Protein AF-A0AAU9WH49-F1 (afdb_monomer_lite)

Sequence (219 aa):
MRVNSQKDGVEENTCSREELEPGEQEACVQEADSVSKAGSPSRVPWSSVAVDEIRRLFHEEIQGKSLSLKSVKEKIAGSEILKNEDPKRVYDRVRAEWRFPGSDDNTNPSLPTETEEMKDRVDRMFRKDAPSEDVTSNSDIVPPTSISSKAKALFTEDHVRTLHRLFNDMLGNVPISRNEILKRLSADVEGKEILAVLSLTQVINRIKYERRQKREKAN

Structure (mmCIF, N/CA/C/O backbone):
data_AF-A0AAU9WH49-F1
#
_entry.id   AF-A0AAU9WH49-F1
#
loop_
_atom_site.group_PDB
_atom_site.id
_atom_site.type_symbol
_atom_site.label_atom_id
_atom_site.label_alt_id
_atom_site.label_comp_id
_atom_site.label_asym_id
_atom_site.label_entity_id
_atom_site.label_seq_id
_atom_site.pdbx_PDB_ins_code
_atom_site.Cartn_x
_atom_site.Cartn_y
_atom_site.Cartn_z
_atom_site.occupancy
_atom_site.B_iso_or_equiv
_atom_site.auth_seq_id
_atom_site.auth_comp_id
_atom_site.auth_asym_id
_atom_site.auth_atom_id
_atom_site.pdbx_PDB_model_num
ATOM 1 N N . MET A 1 1 ? 23.410 -80.873 7.885 1.00 38.03 1 MET A N 1
ATOM 2 C CA . MET A 1 1 ? 22.898 -81.042 9.270 1.00 38.03 1 MET A CA 1
ATOM 3 C C . MET A 1 1 ? 21.572 -80.291 9.406 1.00 38.03 1 MET A C 1
ATOM 5 O O . MET A 1 1 ? 21.151 -79.704 8.419 1.00 38.03 1 MET A O 1
ATOM 9 N N . ARG A 1 2 ? 20.918 -80.378 10.578 1.00 39.19 2 ARG A N 1
ATOM 10 C CA . ARG A 1 2 ? 19.629 -79.751 10.967 1.00 39.19 2 ARG A CA 1
ATOM 11 C C . ARG A 1 2 ? 19.454 -78.335 10.385 1.00 39.19 2 ARG A C 1
ATOM 13 O O . ARG A 1 2 ? 20.423 -77.586 10.401 1.00 39.19 2 ARG A O 1
ATOM 20 N N . VAL A 1 3 ? 18.353 -77.971 9.719 1.00 41.22 3 VAL A N 1
ATOM 21 C CA . VAL A 1 3 ? 16.922 -77.869 10.122 1.00 41.22 3 VAL A CA 1
ATOM 22 C C . VAL A 1 3 ? 16.629 -76.883 11.260 1.00 41.22 3 VAL A C 1
ATOM 24 O O . VAL A 1 3 ? 17.204 -77.006 12.338 1.00 41.22 3 VAL A O 1
ATOM 27 N N . ASN A 1 4 ? 15.745 -75.918 10.959 1.00 37.56 4 ASN A N 1
ATOM 28 C CA . ASN A 1 4 ? 14.625 -75.350 11.742 1.00 37.56 4 ASN A CA 1
ATOM 29 C C . ASN A 1 4 ? 14.186 -74.048 11.024 1.00 37.56 4 ASN A C 1
ATOM 31 O O . ASN A 1 4 ? 15.012 -73.168 10.813 1.00 37.56 4 ASN A O 1
ATOM 35 N N . SER A 1 5 ? 13.014 -74.002 10.380 1.00 45.59 5 SER A N 1
ATOM 36 C CA . SER A 1 5 ? 11.669 -73.704 10.935 1.00 45.59 5 SER A CA 1
ATOM 37 C C . SER A 1 5 ? 11.435 -72.189 11.115 1.00 45.59 5 SER A C 1
ATOM 39 O O . SER A 1 5 ? 12.214 -71.561 11.819 1.00 45.59 5 SER A O 1
ATOM 41 N N . GLN A 1 6 ? 10.490 -71.493 10.457 1.00 41.62 6 GLN A N 1
ATOM 42 C CA . GLN A 1 6 ? 9.075 -71.744 10.069 1.00 41.62 6 GLN A CA 1
ATOM 43 C C . GLN A 1 6 ? 8.069 -71.151 11.077 1.00 41.62 6 GLN A C 1
ATOM 45 O O . GLN A 1 6 ? 8.025 -71.603 12.220 1.00 41.62 6 GLN A O 1
ATOM 50 N N . LYS A 1 7 ? 7.240 -70.206 10.596 1.00 45.53 7 LYS A N 1
ATOM 51 C CA . LYS A 1 7 ? 5.753 -70.138 10.664 1.00 45.53 7 LYS A CA 1
ATOM 52 C C . LYS A 1 7 ? 5.286 -68.927 9.820 1.00 45.53 7 LYS A C 1
ATOM 54 O O . LYS A 1 7 ? 5.981 -67.916 9.845 1.00 45.53 7 LYS A O 1
ATOM 59 N N . ASP A 1 8 ? 4.334 -69.006 8.879 1.00 37.97 8 ASP A N 1
ATOM 60 C CA . ASP A 1 8 ? 2.906 -69.439 8.893 1.00 37.97 8 ASP A CA 1
ATOM 61 C C . ASP A 1 8 ? 2.011 -68.431 9.655 1.00 37.97 8 ASP A C 1
ATOM 63 O O . ASP A 1 8 ? 2.376 -68.063 10.770 1.00 37.97 8 ASP A O 1
ATOM 67 N N . GLY A 1 9 ? 0.846 -67.944 9.187 1.00 34.44 9 GLY A N 1
ATOM 68 C CA . GLY A 1 9 ? 0.114 -67.992 7.890 1.00 34.44 9 GLY A CA 1
ATOM 69 C C . GLY A 1 9 ? -0.544 -66.605 7.633 1.00 34.44 9 GLY A C 1
ATOM 70 O O . GLY A 1 9 ? -0.275 -65.682 8.397 1.00 34.44 9 GLY A O 1
ATOM 71 N N . VAL A 1 10 ? -1.334 -66.273 6.600 1.00 41.16 10 VAL A N 1
ATOM 72 C CA . VAL A 1 10 ? -2.278 -67.004 5.720 1.00 41.16 10 VAL A CA 1
ATOM 73 C C . VAL A 1 10 ? -3.462 -67.642 6.452 1.00 41.16 10 VAL A C 1
ATOM 75 O O . VAL A 1 10 ? -3.336 -68.785 6.865 1.00 41.16 10 VAL A O 1
ATOM 78 N N . GLU A 1 11 ? -4.572 -66.894 6.544 1.00 44.53 11 GLU A N 1
ATOM 79 C CA . GLU A 1 11 ? -5.965 -67.202 6.109 1.00 44.53 11 GLU A CA 1
ATOM 80 C C . GLU A 1 11 ? -6.560 -65.825 5.649 1.00 44.53 11 GLU A C 1
ATOM 82 O O . GLU A 1 11 ? -6.002 -64.789 6.017 1.00 44.53 11 GLU A O 1
ATOM 87 N N . GLU A 1 12 ? -7.504 -65.629 4.714 1.00 35.97 12 GLU A N 1
ATOM 88 C CA . GLU A 1 12 ? -8.800 -66.284 4.428 1.00 35.97 12 GLU A CA 1
ATOM 89 C C . GLU A 1 12 ? -9.832 -66.132 5.579 1.00 35.97 12 GLU A C 1
ATOM 91 O O . GLU A 1 12 ? -9.449 -66.098 6.739 1.00 35.97 12 GLU A O 1
ATOM 96 N N . ASN A 1 13 ? -11.149 -65.962 5.368 1.00 31.41 13 ASN A N 1
ATOM 97 C CA . ASN A 1 13 ? -11.972 -65.844 4.148 1.00 31.41 13 ASN A CA 1
ATOM 98 C C . ASN A 1 13 ? -13.299 -65.085 4.452 1.00 31.41 13 ASN A C 1
ATOM 100 O O . ASN A 1 13 ? -13.622 -64.903 5.623 1.00 31.41 13 ASN A O 1
ATOM 104 N N . THR A 1 14 ? -14.148 -64.835 3.434 1.00 30.86 14 THR A N 1
ATOM 105 C CA . THR A 1 14 ? -15.638 -64.678 3.538 1.00 30.86 14 THR A CA 1
ATOM 106 C C . THR A 1 14 ? -16.219 -63.522 4.398 1.00 30.86 14 THR A C 1
ATOM 108 O O . THR A 1 14 ? -15.526 -62.922 5.204 1.00 30.86 14 THR A O 1
ATOM 111 N N . CYS A 1 15 ? -17.505 -63.137 4.326 1.00 27.92 15 CYS A N 1
ATOM 112 C CA . CYS A 1 15 ? -18.502 -63.078 3.233 1.00 27.92 15 CYS A CA 1
ATOM 113 C C . CYS A 1 15 ? -19.604 -62.055 3.637 1.00 27.92 15 CYS A C 1
ATOM 115 O O . CYS A 1 15 ? -19.635 -61.581 4.769 1.00 27.92 15 CYS A O 1
ATOM 117 N N . SER A 1 16 ? -20.497 -61.709 2.708 1.00 36.44 16 SER A N 1
ATOM 118 C CA . SER A 1 16 ? -21.692 -60.860 2.877 1.00 36.44 16 SER A CA 1
ATOM 119 C C . SER A 1 16 ? -22.654 -61.314 3.993 1.00 36.44 16 SER A C 1
ATOM 121 O O . SER A 1 16 ? -22.653 -62.496 4.337 1.00 36.44 16 SER A O 1
ATOM 123 N N . ARG A 1 17 ? -23.613 -60.445 4.388 1.00 35.44 17 ARG A N 1
ATOM 124 C CA . ARG A 1 17 ? -25.041 -60.528 3.949 1.00 35.44 17 ARG A CA 1
ATOM 125 C C . ARG A 1 17 ? -26.038 -59.776 4.874 1.00 35.44 17 ARG A C 1
ATOM 127 O O . ARG A 1 17 ? -25.996 -59.996 6.073 1.00 35.44 17 ARG A O 1
ATOM 134 N N . GLU A 1 18 ? -26.968 -59.018 4.259 1.00 34.94 18 GLU A N 1
ATOM 135 C CA . GLU A 1 18 ? -28.291 -58.546 4.777 1.00 34.94 18 GLU A CA 1
ATOM 136 C C . GLU A 1 18 ? -28.343 -57.652 6.052 1.00 34.94 18 GLU A C 1
ATOM 138 O O . GLU A 1 18 ? -27.403 -57.618 6.834 1.00 34.94 18 GLU A O 1
ATOM 143 N N . GLU A 1 19 ? -29.427 -56.917 6.364 1.00 37.84 19 GLU A N 1
ATOM 144 C CA . GLU A 1 19 ? -30.311 -56.036 5.554 1.00 37.84 19 GLU A CA 1
ATOM 145 C C . GLU A 1 19 ? -31.204 -55.167 6.496 1.00 37.84 19 GLU A C 1
ATOM 147 O O . GLU A 1 19 ? -31.215 -55.391 7.703 1.00 37.84 19 GLU A O 1
ATOM 152 N N . LEU A 1 20 ? -32.003 -54.255 5.916 1.00 35.59 20 LEU A N 1
ATOM 153 C CA . LEU A 1 20 ? -33.268 -53.672 6.426 1.00 35.59 20 LEU A CA 1
ATOM 154 C C . LEU A 1 20 ? -33.275 -52.619 7.574 1.00 35.59 20 LEU A C 1
ATOM 156 O O . LEU A 1 20 ? -33.135 -52.904 8.759 1.00 35.59 20 LEU A O 1
ATOM 160 N N . GLU A 1 21 ? -33.606 -51.394 7.143 1.00 38.78 21 GLU A N 1
ATOM 161 C CA . GLU A 1 21 ? -34.346 -50.283 7.797 1.00 38.78 21 GLU A CA 1
ATOM 162 C C . GLU A 1 21 ? -35.750 -50.686 8.350 1.00 38.78 21 GLU A C 1
ATOM 164 O O . GLU A 1 21 ? -36.170 -51.815 8.075 1.00 38.78 21 GLU A O 1
ATOM 169 N N . PRO A 1 22 ? -36.583 -49.792 8.965 1.00 45.66 22 PRO A N 1
ATOM 170 C CA . PRO A 1 22 ? -36.382 -48.413 9.495 1.00 45.66 22 PRO A CA 1
ATOM 171 C C . PRO A 1 22 ? -36.889 -48.224 10.966 1.00 45.66 22 PRO A C 1
ATOM 173 O O . PRO A 1 22 ? -37.396 -49.170 11.567 1.00 45.66 22 PRO A O 1
ATOM 176 N N . GLY A 1 23 ? -36.852 -47.003 11.553 1.00 30.30 23 GLY A N 1
ATOM 177 C CA . GLY A 1 23 ? -37.514 -46.758 12.865 1.00 30.30 23 GLY A CA 1
ATOM 178 C C . GLY A 1 23 ? -37.399 -45.387 13.585 1.00 30.30 23 GLY A C 1
ATOM 179 O O . GLY A 1 23 ? -36.870 -45.338 14.684 1.00 30.30 23 GLY A O 1
ATOM 180 N N . GLU A 1 24 ? -37.930 -44.311 12.991 1.00 36.75 24 GLU A N 1
ATOM 181 C CA . GLU A 1 24 ? -38.577 -43.117 13.616 1.00 36.75 24 GLU A CA 1
ATOM 182 C C . GLU A 1 24 ? -38.067 -42.398 14.914 1.00 36.75 24 GLU A C 1
ATOM 184 O O . GLU A 1 24 ? -38.226 -42.898 16.020 1.00 36.75 24 GLU A O 1
ATOM 189 N N . GLN A 1 25 ? -37.729 -41.099 14.742 1.00 39.25 25 GLN A N 1
ATOM 190 C CA . GLN A 1 25 ? -38.088 -39.896 15.559 1.00 39.25 25 GLN A CA 1
ATOM 191 C C . GLN A 1 25 ? -37.541 -39.706 17.010 1.00 39.25 25 GLN A C 1
ATOM 193 O O . GLN A 1 25 ? -37.489 -40.637 17.803 1.00 39.25 25 GLN A O 1
ATOM 198 N N . GLU A 1 26 ? -37.174 -38.491 17.481 1.00 33.19 26 GLU A N 1
ATOM 199 C CA . GLU A 1 26 ? -37.208 -37.123 16.881 1.00 33.19 26 GLU A CA 1
ATOM 200 C C . GLU A 1 26 ? -35.811 -36.639 16.363 1.00 33.19 26 GLU A C 1
ATOM 202 O O . GLU A 1 26 ? -35.378 -37.218 15.372 1.00 33.19 26 GLU A O 1
ATOM 207 N N . ALA A 1 27 ? -35.023 -35.652 16.852 1.00 35.94 27 ALA A N 1
ATOM 208 C CA . ALA A 1 27 ? -35.110 -34.674 17.961 1.00 35.94 27 ALA A CA 1
ATOM 209 C C . ALA A 1 27 ? -34.400 -33.316 17.652 1.00 35.94 27 ALA A C 1
ATOM 211 O O . ALA A 1 27 ? -33.375 -33.294 16.970 1.00 35.94 27 ALA A O 1
ATOM 212 N N . CYS A 1 28 ? -34.911 -32.191 18.187 1.00 27.61 28 CYS A N 1
ATOM 213 C CA . CYS A 1 28 ? -34.255 -30.855 18.243 1.00 27.61 28 CYS A CA 1
ATOM 214 C C . CYS A 1 28 ? -32.849 -30.929 18.922 1.00 27.61 28 CYS A C 1
ATOM 216 O O . CYS A 1 28 ? -32.635 -31.788 19.772 1.00 27.61 28 CYS A O 1
ATOM 218 N N . VAL A 1 29 ? -31.826 -30.100 18.640 1.00 34.56 29 VAL A N 1
ATOM 219 C CA . VAL A 1 29 ? -31.771 -28.617 18.639 1.00 34.56 29 VAL A CA 1
ATOM 220 C C . VAL A 1 29 ? -30.757 -28.064 17.616 1.00 34.56 29 VAL A C 1
ATOM 222 O O . VAL A 1 29 ? -29.758 -28.700 17.294 1.00 34.56 29 VAL A O 1
ATOM 225 N N . GLN A 1 30 ? -31.009 -26.844 17.125 1.00 38.44 30 GLN A N 1
ATOM 226 C CA . GLN A 1 30 ? -30.108 -26.065 16.265 1.00 38.44 30 GLN A CA 1
ATOM 227 C C . GLN A 1 30 ? -28.965 -25.410 17.062 1.00 38.44 30 GLN A C 1
ATOM 229 O O . GLN A 1 30 ? -29.235 -24.732 18.051 1.00 38.44 30 GLN A O 1
ATOM 234 N N . GLU A 1 31 ? -27.737 -25.419 16.541 1.00 34.03 31 GLU A N 1
ATOM 235 C CA . GLU A 1 31 ? -26.832 -24.279 16.740 1.00 34.03 31 GLU A CA 1
ATOM 236 C C . GLU A 1 31 ? -26.130 -23.929 15.421 1.00 34.03 31 GLU A C 1
ATOM 238 O O . GLU A 1 31 ? -25.674 -24.801 14.681 1.00 34.03 31 GLU A O 1
ATOM 243 N N . ALA A 1 32 ? -26.123 -22.640 15.077 1.00 34.03 32 ALA A N 1
ATOM 244 C CA . ALA A 1 32 ? -25.618 -22.157 13.800 1.00 34.03 32 ALA A CA 1
ATOM 245 C C . ALA A 1 32 ? -24.132 -21.803 13.918 1.00 34.03 32 ALA A C 1
ATOM 247 O O . ALA A 1 32 ? -23.800 -20.775 14.515 1.00 34.03 32 ALA A O 1
ATOM 248 N N . ASP A 1 33 ? -23.261 -22.611 13.300 1.00 34.19 33 ASP A N 1
ATOM 249 C CA . ASP A 1 33 ? -21.815 -22.361 13.212 1.00 34.19 33 ASP A CA 1
ATOM 250 C C . ASP A 1 33 ? -21.532 -21.091 12.387 1.00 34.19 33 ASP A C 1
ATOM 252 O O . ASP A 1 33 ? -21.319 -21.088 11.171 1.00 34.19 33 ASP A O 1
ATOM 256 N N . SER A 1 34 ? -21.639 -19.961 13.081 1.00 40.84 34 SER A N 1
ATOM 257 C CA . SER A 1 34 ? -21.601 -18.616 12.528 1.00 40.84 34 SER A CA 1
ATOM 258 C C . SER A 1 34 ? -20.149 -18.197 12.336 1.00 40.84 34 SER A C 1
ATOM 260 O O . SER A 1 34 ? -19.623 -17.365 13.081 1.00 40.84 34 SER A O 1
ATOM 262 N N . VAL A 1 35 ? -19.507 -18.808 11.330 1.00 38.34 35 VAL A N 1
ATOM 263 C CA . VAL A 1 35 ? -18.105 -18.595 10.941 1.00 38.34 35 VAL A CA 1
ATOM 264 C C . VAL A 1 35 ? -17.741 -17.119 11.072 1.00 38.34 35 VAL A C 1
ATOM 266 O O . VAL A 1 35 ? -18.286 -16.262 10.372 1.00 38.34 35 VAL A O 1
ATOM 269 N N . SER A 1 36 ? -16.818 -16.826 11.995 1.00 39.59 36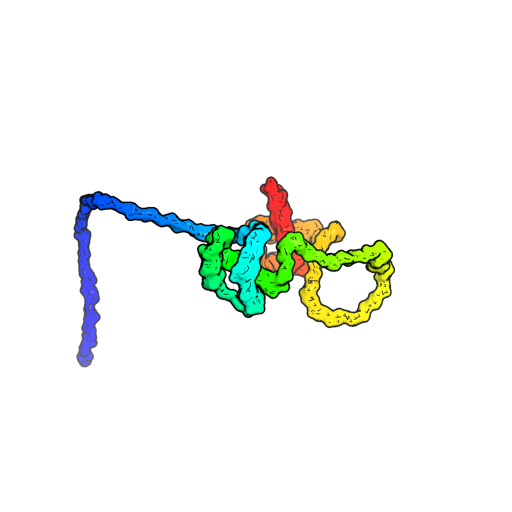 SER A N 1
ATOM 270 C CA . SER A 1 36 ? -16.509 -15.463 12.433 1.00 39.59 36 SER A CA 1
ATOM 271 C C . SER A 1 36 ? -15.939 -14.612 11.300 1.00 39.59 36 SER A C 1
ATOM 273 O O . SER A 1 36 ? -14.727 -14.526 11.095 1.00 39.59 36 SER A O 1
ATOM 275 N N . LYS A 1 37 ? -16.829 -13.935 10.570 1.00 40.81 37 LYS A N 1
ATOM 276 C CA . LYS A 1 37 ? -16.482 -12.910 9.591 1.00 40.81 37 LYS A CA 1
ATOM 277 C C . LYS A 1 37 ? -15.702 -11.809 10.305 1.00 40.81 37 LYS A C 1
ATOM 279 O O . LYS A 1 37 ? -16.279 -11.038 11.067 1.00 40.81 37 LYS A O 1
ATOM 284 N N . ALA A 1 38 ? -14.395 -11.749 10.052 1.00 41.81 38 ALA A N 1
ATOM 285 C CA . ALA A 1 38 ? -13.479 -10.792 10.661 1.00 41.81 38 ALA A CA 1
ATOM 286 C C . ALA A 1 38 ? -13.865 -9.349 10.292 1.00 41.81 38 ALA A C 1
ATOM 288 O O . ALA A 1 38 ? -13.416 -8.795 9.287 1.00 41.81 38 ALA A O 1
ATOM 289 N N . GLY A 1 39 ? -14.742 -8.754 11.099 1.00 36.44 39 GLY A N 1
ATOM 290 C CA . GLY A 1 39 ? -15.158 -7.371 10.953 1.00 36.44 39 GLY A CA 1
ATOM 291 C C . GLY A 1 39 ? -13.966 -6.446 11.158 1.00 36.44 39 GLY A C 1
ATOM 292 O O . GLY A 1 39 ? -13.244 -6.552 12.149 1.00 36.44 39 GLY A O 1
ATOM 293 N N . SER A 1 40 ? -13.781 -5.502 10.236 1.00 48.19 40 SER A N 1
ATOM 294 C CA . SER A 1 40 ? -12.971 -4.316 10.509 1.00 48.19 40 SER A CA 1
ATOM 295 C C . SER A 1 40 ? -13.461 -3.683 11.818 1.00 48.19 40 SER A C 1
ATOM 297 O O . SER A 1 40 ? -14.676 -3.488 11.932 1.00 48.19 40 SER A O 1
ATOM 299 N N . PRO A 1 41 ? -12.580 -3.355 12.784 1.00 51.59 41 PRO A N 1
ATOM 300 C CA . PRO A 1 41 ? -13.005 -2.820 14.073 1.00 51.59 41 PRO A CA 1
ATOM 301 C C . PRO A 1 41 ? -13.877 -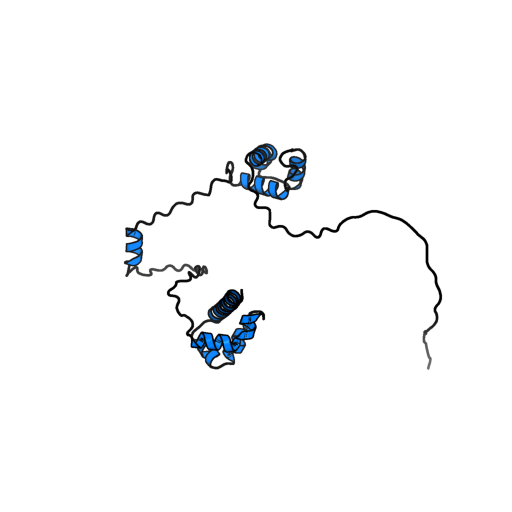1.587 13.846 1.00 51.59 41 PRO A C 1
ATOM 303 O O . PRO A 1 41 ? -13.482 -0.662 13.127 1.00 51.59 41 PRO A O 1
ATOM 306 N N . SER A 1 42 ? -15.088 -1.625 14.402 1.00 50.81 42 SER A N 1
ATOM 307 C CA . SER A 1 42 ? -16.121 -0.636 14.116 1.00 50.81 42 SER A CA 1
ATOM 308 C C . SER A 1 42 ? -15.636 0.751 14.529 1.00 50.81 42 SER A C 1
ATOM 310 O O . SER A 1 42 ? -15.444 1.019 15.714 1.00 50.81 42 SER A O 1
ATOM 312 N N . ARG A 1 43 ? -15.430 1.644 13.552 1.00 64.25 43 ARG A N 1
ATOM 313 C CA . ARG A 1 43 ? -14.981 3.030 13.777 1.00 64.25 43 ARG A CA 1
ATOM 314 C C . ARG A 1 43 ? -16.113 3.933 14.286 1.00 64.25 43 ARG A C 1
ATOM 316 O O . ARG A 1 43 ? -16.201 5.092 13.893 1.00 64.25 43 ARG A O 1
ATOM 323 N N . VAL A 1 44 ? -16.994 3.399 15.128 1.00 78.50 44 VAL A N 1
ATOM 324 C CA . VAL A 1 44 ? -17.990 4.191 15.852 1.00 78.50 44 VAL A CA 1
ATOM 325 C C . VAL A 1 44 ? -17.227 5.133 16.793 1.00 78.50 44 VAL A C 1
ATOM 327 O O . VAL A 1 44 ? -16.438 4.647 17.612 1.00 78.50 44 VAL A O 1
ATOM 330 N N . PRO A 1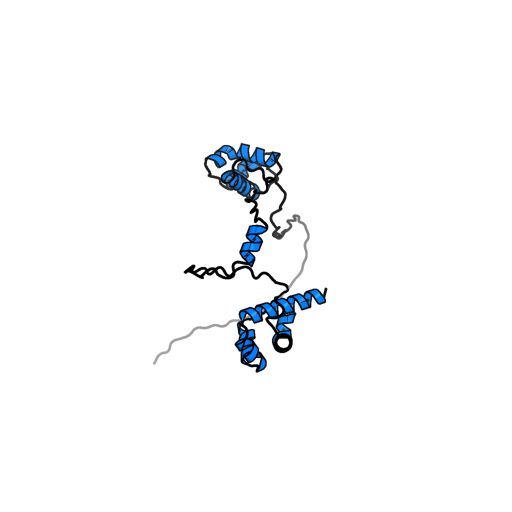 45 ? -17.412 6.462 16.689 1.00 82.00 45 PRO A N 1
ATOM 331 C CA . PRO A 1 45 ? -16.844 7.400 17.649 1.00 82.00 45 PRO A CA 1
ATOM 332 C C . PRO A 1 45 ? -17.354 7.093 19.058 1.00 82.00 45 PRO A C 1
ATOM 334 O O . PRO A 1 45 ? -18.493 6.654 19.231 1.00 82.00 45 PRO A O 1
ATOM 337 N N . TRP A 1 46 ? -16.531 7.324 20.075 1.00 84.50 46 TRP A N 1
ATOM 338 C CA . TRP A 1 46 ? -17.007 7.245 21.453 1.00 84.50 46 TRP A CA 1
ATOM 339 C C . TRP A 1 46 ? -17.965 8.405 21.752 1.00 84.50 46 TRP A C 1
ATOM 341 O O . TRP A 1 46 ? -17.689 9.552 21.405 1.00 84.50 46 TRP A O 1
ATOM 351 N N . SER A 1 47 ? -19.088 8.121 22.416 1.00 85.19 47 SER A N 1
ATOM 352 C CA . SER A 1 47 ? -19.941 9.165 22.989 1.00 85.19 47 SER A CA 1
ATOM 353 C C . SER A 1 47 ? -19.313 9.691 24.284 1.00 85.19 47 SER A C 1
ATOM 355 O O . SER A 1 47 ? -18.726 8.906 25.028 1.00 85.19 47 SER A O 1
ATOM 357 N N . SER A 1 48 ? -19.459 10.990 24.590 1.00 83.94 48 SER A N 1
ATOM 358 C CA . SER A 1 48 ? -18.904 11.573 25.833 1.00 83.94 48 SER A CA 1
ATOM 359 C C . SER A 1 48 ? -19.338 10.770 27.057 1.00 83.94 48 SER A C 1
ATOM 361 O O . SER A 1 48 ? -18.502 10.322 27.824 1.00 83.94 48 SER A O 1
ATOM 363 N N . VAL A 1 49 ? -20.633 10.443 27.146 1.00 86.69 49 VAL A N 1
ATOM 364 C CA . VAL A 1 49 ? -21.221 9.646 28.235 1.00 86.69 49 VAL A CA 1
ATOM 365 C C . VAL A 1 49 ? -20.501 8.303 28.444 1.00 86.69 49 VAL A C 1
ATOM 367 O O . VAL A 1 49 ? -20.298 7.894 29.585 1.00 86.69 49 VAL A O 1
ATOM 370 N N . ALA A 1 50 ? -20.075 7.625 27.372 1.00 84.94 50 ALA A N 1
ATOM 371 C CA . ALA A 1 50 ? -19.302 6.387 27.480 1.00 84.94 50 ALA A CA 1
ATOM 372 C C . ALA A 1 50 ? -17.838 6.639 27.883 1.00 84.94 50 ALA A C 1
ATOM 374 O O . ALA A 1 50 ? -17.289 5.866 28.664 1.00 84.94 50 ALA A O 1
ATOM 375 N N . VAL A 1 51 ? -17.209 7.720 27.404 1.00 85.50 51 VAL A N 1
ATOM 376 C CA . VAL A 1 51 ? -15.851 8.114 27.827 1.00 85.50 51 VAL A CA 1
ATOM 377 C C . VAL A 1 51 ? -15.826 8.494 29.309 1.00 85.50 51 VAL A C 1
ATOM 379 O O . VAL A 1 51 ? -14.953 8.039 30.041 1.00 85.50 51 VAL A O 1
ATOM 382 N N . ASP A 1 52 ? -16.799 9.273 29.772 1.00 86.00 52 ASP A N 1
ATOM 383 C CA . ASP A 1 52 ? -16.880 9.756 31.149 1.00 86.00 52 ASP A CA 1
ATOM 384 C C . ASP A 1 52 ? -17.213 8.621 32.135 1.00 86.00 52 ASP A C 1
ATOM 386 O O . ASP A 1 52 ? -16.613 8.536 33.208 1.00 86.00 52 ASP A O 1
ATOM 390 N N . GLU A 1 53 ? -18.058 7.661 31.739 1.00 86.56 53 GLU A N 1
ATOM 391 C CA . GLU A 1 53 ? -18.263 6.416 32.493 1.00 86.56 53 GLU A CA 1
ATOM 392 C C . GLU A 1 53 ? -16.986 5.549 32.535 1.00 86.56 53 GLU A C 1
ATOM 394 O O . GLU A 1 53 ? -16.642 5.013 33.588 1.00 86.56 53 GLU A O 1
ATOM 399 N N . ILE A 1 54 ? -16.216 5.464 31.441 1.00 87.38 54 ILE A N 1
ATOM 400 C CA . ILE A 1 54 ? -14.906 4.785 31.426 1.00 87.38 54 ILE A CA 1
ATOM 401 C C . ILE A 1 54 ? -13.913 5.478 32.377 1.00 87.38 54 ILE A C 1
ATOM 403 O O . ILE A 1 54 ? -13.274 4.803 33.189 1.00 87.38 54 ILE A O 1
ATOM 407 N N . ARG A 1 55 ? -13.812 6.815 32.329 1.00 86.06 55 ARG A N 1
ATOM 408 C CA . ARG A 1 55 ? -12.972 7.633 33.229 1.00 86.06 55 ARG A CA 1
ATOM 409 C C . ARG A 1 55 ? -13.338 7.424 34.702 1.00 86.06 55 ARG A C 1
ATOM 411 O O . ARG A 1 55 ? -12.446 7.435 35.550 1.00 86.06 55 ARG A O 1
ATOM 418 N N . ARG A 1 56 ? -14.627 7.223 35.002 1.00 87.50 56 ARG A N 1
ATOM 419 C CA . ARG A 1 56 ? -15.157 6.972 36.352 1.00 87.50 56 ARG A CA 1
ATOM 420 C C . ARG A 1 56 ? -14.871 5.550 36.844 1.00 87.50 56 ARG A C 1
ATOM 422 O O . ARG A 1 56 ? -14.369 5.384 37.951 1.00 87.50 56 ARG A O 1
ATOM 429 N N . LEU A 1 57 ? -15.182 4.528 36.044 1.00 87.38 57 LEU A N 1
ATOM 430 C CA . LEU A 1 57 ? -15.051 3.113 36.428 1.00 87.38 57 LEU A CA 1
ATOM 431 C C . LEU A 1 57 ? -13.601 2.651 36.578 1.00 87.38 57 LEU A C 1
ATOM 433 O O . LEU A 1 57 ? -13.305 1.818 37.435 1.00 87.38 57 LEU A O 1
ATOM 437 N N . PHE A 1 58 ? -12.717 3.161 35.721 1.00 88.56 58 PHE A N 1
ATOM 438 C CA . PHE A 1 58 ? -11.318 2.743 35.634 1.00 88.56 58 PHE A CA 1
ATOM 439 C C . PHE A 1 58 ? -10.354 3.795 36.193 1.00 88.56 58 PHE A C 1
ATOM 441 O O . PHE A 1 58 ? -9.175 3.779 35.858 1.00 88.56 58 PHE A O 1
ATOM 448 N N . HIS A 1 59 ? -10.830 4.729 37.026 1.00 85.56 59 HIS A N 1
ATOM 449 C CA . HIS A 1 59 ? -10.017 5.835 37.544 1.00 85.56 59 HIS A CA 1
ATOM 450 C C . HIS A 1 59 ? -8.740 5.353 38.256 1.00 85.56 59 HIS A C 1
ATOM 452 O O . HIS A 1 59 ? -7.647 5.866 38.015 1.00 85.56 59 HIS A O 1
ATOM 458 N N . GLU A 1 60 ? -8.872 4.318 39.087 1.00 85.69 60 GLU A N 1
ATOM 459 C CA . GLU A 1 60 ? -7.771 3.698 39.828 1.00 85.69 60 GLU A CA 1
ATOM 460 C C . GLU A 1 60 ? -6.795 2.981 38.882 1.00 85.69 60 GLU A C 1
ATOM 462 O O . GLU A 1 60 ? -5.586 3.190 38.972 1.00 85.69 60 GLU A O 1
ATOM 467 N N . GLU A 1 61 ? -7.295 2.220 37.903 1.00 86.44 61 GLU A N 1
ATOM 468 C CA . GLU A 1 61 ? -6.471 1.593 36.861 1.00 86.44 61 GLU A CA 1
ATOM 469 C C . GLU A 1 61 ? -5.813 2.607 35.905 1.00 86.44 61 GLU A C 1
ATOM 471 O O . GLU A 1 61 ? -4.769 2.314 35.316 1.00 86.44 61 GLU A O 1
ATOM 476 N N . ILE A 1 62 ? -6.391 3.805 35.751 1.00 85.06 62 ILE A N 1
ATOM 477 C CA . ILE A 1 62 ? -5.835 4.931 34.985 1.00 85.06 62 ILE A CA 1
ATOM 478 C C . ILE A 1 62 ? -4.659 5.569 35.724 1.00 85.06 62 ILE A C 1
ATOM 480 O O . ILE A 1 62 ? -3.597 5.754 35.124 1.00 85.06 62 ILE A O 1
ATOM 484 N N . GLN A 1 63 ? -4.796 5.833 37.025 1.00 82.56 63 GLN A N 1
ATOM 485 C CA . GLN A 1 63 ? -3.685 6.325 37.845 1.00 82.56 63 GLN A CA 1
ATOM 486 C C . GLN A 1 63 ? -2.588 5.259 38.019 1.00 82.56 63 GLN A C 1
ATOM 488 O O . GLN A 1 63 ? -1.407 5.535 37.801 1.00 82.56 63 GLN A O 1
ATOM 493 N N . GLY A 1 64 ? -2.977 4.025 38.353 1.00 83.62 64 GLY A N 1
ATOM 494 C CA . GLY A 1 64 ? -2.084 2.890 38.598 1.00 83.62 64 GLY A CA 1
ATOM 495 C C . GLY A 1 64 ? -1.507 2.229 37.341 1.00 83.62 64 GLY A C 1
ATOM 496 O O . GLY A 1 64 ? -0.721 1.288 37.470 1.00 83.62 64 GLY A O 1
ATOM 497 N N . LYS A 1 65 ? -1.899 2.677 36.136 1.00 83.81 65 LYS A N 1
ATOM 498 C CA . LYS A 1 65 ? -1.431 2.200 34.813 1.00 83.81 65 LYS A CA 1
ATOM 499 C C . LYS A 1 65 ? -1.410 0.672 34.671 1.00 83.81 65 LYS A C 1
ATOM 501 O O . LYS A 1 65 ? -0.556 0.096 33.992 1.00 83.81 65 LYS A O 1
ATOM 506 N N . SER A 1 66 ? -2.354 0.008 35.329 1.00 85.81 66 SER A N 1
ATOM 507 C CA . SER A 1 66 ? -2.442 -1.444 35.441 1.00 85.81 66 SER A CA 1
ATOM 508 C C . SER A 1 66 ? -3.888 -1.872 35.221 1.00 85.81 66 SER A C 1
ATOM 510 O O . SER A 1 66 ? -4.794 -1.480 35.942 1.00 85.81 66 SER A O 1
ATOM 512 N N . LEU A 1 67 ? -4.109 -2.651 34.162 1.00 88.38 67 LEU A N 1
ATOM 513 C CA . LEU A 1 67 ? -5.434 -3.055 33.701 1.00 88.38 67 LEU A CA 1
ATOM 514 C C . LEU A 1 67 ? -5.350 -4.454 33.104 1.00 88.38 67 LEU A C 1
ATOM 516 O O . LEU A 1 67 ? -4.470 -4.737 32.285 1.00 88.38 67 LEU A O 1
ATOM 520 N N . SER A 1 68 ? -6.291 -5.318 33.478 1.00 89.19 68 SER A N 1
ATOM 521 C CA . SER A 1 68 ? -6.429 -6.656 32.910 1.00 89.19 68 SER A CA 1
ATOM 522 C C . SER A 1 68 ? -7.705 -6.742 32.076 1.00 89.19 68 SER A C 1
ATOM 524 O O . SER A 1 68 ? -8.727 -6.156 32.426 1.00 89.19 68 SER A O 1
ATOM 526 N N . LEU A 1 69 ? -7.696 -7.526 30.996 1.00 88.81 69 LEU A N 1
ATOM 527 C CA . LEU A 1 69 ? -8.914 -7.742 30.206 1.00 88.81 69 LEU A CA 1
ATOM 528 C C . LEU A 1 69 ? -10.003 -8.498 31.003 1.00 88.81 69 LEU A C 1
ATOM 530 O O . LEU A 1 69 ? -11.177 -8.427 30.652 1.00 88.81 69 LEU A O 1
ATOM 534 N N . LYS A 1 70 ? -9.630 -9.192 32.092 1.00 88.88 70 LYS A N 1
ATOM 535 C CA . LYS A 1 70 ? -10.576 -9.825 33.025 1.00 88.88 70 LYS A CA 1
ATOM 536 C C . LYS A 1 70 ? -11.323 -8.776 33.855 1.00 88.88 70 LYS A C 1
ATOM 538 O O . LYS A 1 70 ? -12.547 -8.753 33.809 1.00 88.88 70 LYS A O 1
ATOM 543 N N . SER A 1 71 ? -10.601 -7.868 34.516 1.00 85.00 71 SER A N 1
ATOM 544 C CA . SER A 1 71 ? -11.208 -6.792 35.313 1.00 85.00 71 SER A CA 1
ATOM 545 C C . SER A 1 71 ? -11.986 -5.786 34.456 1.00 85.00 71 SER A C 1
ATOM 547 O O . SER A 1 71 ? -12.997 -5.266 34.916 1.00 85.00 71 SER A O 1
ATOM 549 N N . VAL A 1 72 ? -11.610 -5.579 33.183 1.00 88.06 72 VAL A N 1
ATOM 550 C CA . VAL A 1 72 ? -12.468 -4.845 32.230 1.00 88.06 72 VAL A CA 1
ATOM 551 C C . VAL A 1 72 ? -13.793 -5.571 32.002 1.00 88.06 72 VAL A C 1
ATOM 553 O O . VAL A 1 72 ? -14.835 -4.948 32.166 1.00 88.06 72 VAL A O 1
ATOM 556 N N . LYS A 1 73 ? -13.779 -6.872 31.667 1.00 88.69 73 LYS A N 1
ATOM 557 C CA . LYS A 1 73 ? -15.011 -7.660 31.455 1.00 88.69 73 LYS A CA 1
ATOM 558 C C . LYS A 1 73 ? -15.945 -7.634 32.667 1.00 88.69 73 LYS A C 1
ATOM 560 O O . LYS A 1 73 ? -17.152 -7.522 32.495 1.00 88.69 73 LYS A O 1
ATOM 565 N N . GLU A 1 74 ? -15.382 -7.721 33.866 1.00 88.00 74 GLU A N 1
ATOM 566 C CA . GLU A 1 74 ? -16.122 -7.665 35.127 1.00 88.00 74 GLU A CA 1
ATOM 567 C C . GLU A 1 74 ? -16.736 -6.276 35.372 1.00 88.00 74 GLU A C 1
ATOM 569 O O . GLU A 1 74 ? -17.948 -6.169 35.560 1.00 88.00 74 GLU A O 1
ATOM 574 N N . LYS A 1 75 ? -15.943 -5.198 35.269 1.00 85.12 75 LYS A N 1
ATOM 575 C CA . LYS A 1 75 ? -16.432 -3.825 35.482 1.00 85.12 75 LYS A CA 1
ATOM 576 C C . LYS A 1 75 ? -17.476 -3.383 34.447 1.00 85.12 75 LYS A C 1
ATOM 578 O O . LYS A 1 75 ? -18.447 -2.739 34.831 1.00 85.12 75 LYS A O 1
ATOM 583 N N . ILE A 1 76 ? -17.340 -3.737 33.162 1.00 89.50 76 ILE A N 1
ATOM 584 C CA . ILE A 1 76 ? -18.338 -3.337 32.145 1.00 89.50 76 ILE A CA 1
ATOM 585 C C . ILE A 1 76 ? -19.655 -4.111 32.252 1.00 89.50 76 ILE A C 1
ATOM 587 O O . ILE A 1 76 ? -20.696 -3.560 31.906 1.00 89.50 76 ILE A O 1
ATOM 591 N N . ALA A 1 77 ? -19.638 -5.351 32.757 1.00 84.31 77 ALA A N 1
ATOM 592 C CA . ALA A 1 77 ? -20.855 -6.142 32.944 1.00 84.31 77 ALA A CA 1
ATOM 593 C C . ALA A 1 77 ? -21.809 -5.513 33.979 1.00 84.31 77 ALA A C 1
ATOM 595 O O . ALA A 1 77 ? -23.022 -5.685 33.877 1.00 84.31 77 ALA A O 1
ATOM 596 N N . GLY A 1 78 ? -21.271 -4.748 34.937 1.00 80.88 78 GLY A N 1
ATOM 597 C CA . GLY A 1 78 ? -22.050 -3.975 35.906 1.00 80.88 78 GLY A CA 1
ATOM 598 C C . GLY A 1 78 ? -22.585 -2.627 35.399 1.00 80.88 78 GLY A C 1
ATOM 599 O O . GLY A 1 78 ? -23.417 -2.031 36.080 1.00 80.88 78 GLY A O 1
ATOM 600 N N . SER A 1 79 ? -22.148 -2.136 34.231 1.00 79.62 79 SER A N 1
ATOM 601 C CA . SER A 1 79 ? -22.473 -0.781 33.753 1.00 79.62 79 SER A CA 1
ATOM 602 C C . SER A 1 79 ? -23.403 -0.777 32.543 1.00 79.62 79 SER A C 1
ATOM 604 O O . SER A 1 79 ? -23.046 -1.211 31.450 1.00 79.62 79 SER A O 1
ATOM 606 N N . GLU A 1 80 ? -24.581 -0.171 32.707 1.00 82.12 80 GLU A N 1
ATOM 607 C CA . GLU A 1 80 ? -25.622 -0.057 31.673 1.00 82.12 80 GLU A CA 1
ATOM 608 C C . GLU A 1 80 ? -25.126 0.556 30.350 1.00 82.12 80 GLU A C 1
ATOM 610 O O . GLU A 1 80 ? -25.561 0.140 29.278 1.00 82.12 80 GLU A O 1
ATOM 615 N N . ILE A 1 81 ? -24.183 1.497 30.413 1.00 82.25 81 ILE A N 1
ATOM 616 C CA . ILE A 1 81 ? -23.633 2.189 29.238 1.00 82.25 81 ILE A CA 1
ATOM 617 C C . ILE A 1 81 ? -22.627 1.308 28.470 1.00 82.25 81 ILE A C 1
ATOM 619 O O . ILE A 1 81 ? -22.510 1.436 27.254 1.00 82.25 81 ILE A O 1
ATOM 623 N N . LEU A 1 82 ? -21.907 0.411 29.158 1.00 82.69 82 LEU A N 1
ATOM 624 C CA . LEU A 1 82 ? -20.766 -0.335 28.601 1.00 82.69 82 LEU A CA 1
ATOM 625 C C . LEU A 1 82 ? -21.016 -1.842 28.431 1.00 82.69 82 LEU A C 1
ATOM 627 O O . LEU A 1 82 ? -20.245 -2.497 27.736 1.00 82.69 82 LEU A O 1
ATOM 631 N N . LYS A 1 83 ? -22.101 -2.397 28.990 1.00 84.12 83 LYS A N 1
ATOM 632 C CA . LYS A 1 83 ? -22.482 -3.821 28.858 1.00 84.12 83 LYS A CA 1
ATOM 633 C C . LYS A 1 83 ? -22.613 -4.320 27.410 1.00 84.12 83 LYS A C 1
ATOM 635 O O . LYS A 1 83 ? -22.469 -5.512 27.163 1.00 84.12 83 LYS A O 1
ATOM 640 N N . ASN A 1 84 ? -22.879 -3.409 26.470 1.00 83.88 84 ASN A N 1
ATOM 641 C CA . ASN A 1 84 ? -23.039 -3.691 25.040 1.00 83.88 84 ASN A CA 1
ATOM 642 C C . ASN A 1 84 ? -21.753 -3.457 24.219 1.00 83.88 84 ASN A C 1
ATOM 644 O O . ASN A 1 84 ? -21.758 -3.684 23.011 1.00 83.88 84 ASN A O 1
ATOM 648 N N . GLU A 1 85 ? -20.678 -2.958 24.835 1.00 84.94 85 GLU A N 1
ATOM 649 C CA . GLU A 1 85 ? -19.420 -2.633 24.156 1.00 84.94 85 GLU A CA 1
ATOM 650 C C . GLU A 1 85 ? -18.408 -3.781 24.227 1.00 84.94 85 GLU A C 1
ATOM 652 O O . GLU A 1 85 ? -18.363 -4.540 25.194 1.00 84.94 85 GLU A O 1
ATOM 657 N N . ASP A 1 86 ? -17.549 -3.893 23.209 1.00 87.19 86 ASP A N 1
ATOM 658 C CA . ASP A 1 86 ? -16.481 -4.899 23.203 1.00 87.19 86 ASP A CA 1
ATOM 659 C C . ASP A 1 86 ? -15.491 -4.620 24.358 1.00 87.19 86 ASP A C 1
ATOM 661 O O . ASP A 1 86 ? -14.863 -3.552 24.378 1.00 87.19 86 ASP A O 1
ATOM 665 N N . PRO A 1 87 ? -15.271 -5.570 25.294 1.00 87.56 87 PRO A N 1
ATOM 666 C CA . PRO A 1 87 ? -14.300 -5.410 26.372 1.00 87.56 87 PRO A CA 1
ATOM 667 C C . PRO A 1 87 ? -12.890 -5.065 25.881 1.00 87.56 87 PRO A C 1
ATOM 669 O O . PRO A 1 87 ? -12.139 -4.405 26.598 1.00 87.56 87 PRO A O 1
ATOM 672 N N . LYS A 1 88 ? -12.508 -5.478 24.666 1.00 90.31 88 LYS A N 1
ATOM 673 C CA . LYS A 1 88 ? -11.236 -5.081 24.057 1.00 90.31 88 LYS A CA 1
ATOM 674 C C . LYS A 1 88 ? -11.248 -3.616 23.613 1.00 90.31 88 LYS A C 1
ATOM 676 O O . LYS A 1 88 ? -10.288 -2.905 23.888 1.00 90.31 88 LYS A O 1
ATOM 681 N N . ARG A 1 89 ? -12.338 -3.141 23.001 1.00 88.62 89 ARG A N 1
ATOM 682 C CA . ARG A 1 89 ? -12.519 -1.727 22.630 1.00 88.62 89 ARG A CA 1
ATOM 683 C C . ARG A 1 89 ? -12.470 -0.830 23.876 1.00 88.62 89 ARG A C 1
ATOM 685 O O . ARG A 1 89 ? -11.773 0.182 23.858 1.00 88.62 89 ARG A O 1
ATOM 692 N N . VAL A 1 90 ? -13.117 -1.235 24.975 1.00 88.62 90 VAL A N 1
ATOM 693 C CA . VAL A 1 90 ? -13.035 -0.539 26.276 1.00 88.62 90 VAL A CA 1
ATOM 694 C C . VAL A 1 90 ? -11.608 -0.566 26.839 1.00 88.62 90 VAL A C 1
ATOM 696 O O . VAL A 1 90 ? -11.091 0.484 27.214 1.00 88.62 90 VAL A O 1
ATOM 699 N N . TYR A 1 91 ? -10.936 -1.725 26.843 1.00 90.44 91 TYR A N 1
ATOM 700 C CA . TYR A 1 91 ? -9.535 -1.853 27.273 1.00 90.44 91 TYR A CA 1
ATOM 701 C C . TYR A 1 91 ? -8.604 -0.901 26.500 1.00 90.44 91 TYR A C 1
ATOM 703 O O . TYR A 1 91 ? -7.798 -0.188 27.103 1.00 90.44 91 TYR A O 1
ATOM 711 N N . ASP A 1 92 ? -8.750 -0.839 25.174 1.00 89.25 92 ASP A N 1
ATOM 712 C CA . ASP A 1 92 ? -7.957 0.039 24.314 1.00 89.25 92 ASP A CA 1
ATOM 713 C C . ASP A 1 92 ? -8.282 1.533 24.550 1.00 89.25 92 ASP A C 1
ATOM 715 O O . ASP A 1 92 ? -7.369 2.360 24.481 1.00 89.25 92 ASP A O 1
ATOM 719 N N . ARG A 1 93 ? -9.526 1.900 24.922 1.00 88.62 93 ARG A N 1
ATOM 720 C CA . ARG A 1 93 ? -9.877 3.284 25.319 1.00 88.62 93 ARG A CA 1
ATOM 721 C C . ARG A 1 93 ? -9.307 3.677 26.679 1.00 88.62 93 ARG A C 1
ATOM 723 O O . ARG A 1 93 ? -8.724 4.753 26.780 1.00 88.62 93 ARG A O 1
ATOM 730 N N . VAL A 1 94 ? -9.396 2.821 27.701 1.00 88.06 94 VAL A N 1
ATOM 731 C CA . VAL A 1 94 ? -8.747 3.074 29.006 1.00 88.06 94 VAL A CA 1
ATOM 732 C C . VAL A 1 94 ? -7.242 3.303 28.801 1.00 88.06 94 VAL A C 1
ATOM 734 O O . VAL A 1 94 ? -6.665 4.256 29.323 1.00 88.06 94 VAL A O 1
ATOM 737 N N . ARG A 1 95 ? -6.618 2.492 27.938 1.00 87.81 95 ARG A N 1
ATOM 738 C CA . ARG A 1 95 ? -5.205 2.611 27.552 1.00 87.81 95 ARG A CA 1
ATOM 739 C C . ARG A 1 95 ? -4.877 3.856 26.707 1.00 87.81 95 ARG A C 1
ATOM 741 O O . ARG A 1 95 ? -3.700 4.210 26.596 1.00 87.81 95 ARG A O 1
ATOM 748 N N . ALA A 1 96 ? -5.876 4.529 26.133 1.00 85.31 96 ALA A N 1
ATOM 749 C CA . ALA A 1 96 ? -5.728 5.837 25.495 1.00 85.31 96 ALA A CA 1
ATOM 750 C C . ALA A 1 96 ? -5.769 6.979 26.528 1.00 85.31 96 ALA A C 1
ATOM 752 O O . ALA A 1 96 ? -4.868 7.818 26.513 1.00 85.31 96 ALA A O 1
ATOM 753 N N . GLU A 1 97 ? -6.709 6.958 27.485 1.00 83.69 97 GLU A N 1
ATOM 754 C CA . GLU A 1 97 ? -6.750 7.922 28.609 1.00 83.69 97 GLU A CA 1
ATOM 755 C C . GLU A 1 97 ? -5.440 7.893 29.429 1.00 83.69 97 GLU A C 1
ATOM 757 O O . GLU A 1 97 ? -4.963 8.933 29.872 1.00 83.69 97 GLU A O 1
ATOM 762 N N . TRP A 1 98 ? -4.780 6.730 29.556 1.00 83.75 98 TRP A N 1
ATOM 763 C CA . TRP A 1 98 ? -3.438 6.600 30.163 1.00 83.75 98 TRP A CA 1
ATOM 764 C C . TRP A 1 98 ? -2.344 7.450 29.502 1.00 83.75 98 TRP A C 1
ATOM 766 O O . TRP A 1 98 ? -1.341 7.780 30.139 1.00 83.75 98 TRP A O 1
ATOM 776 N N . ARG A 1 99 ? -2.475 7.695 28.194 1.00 79.75 99 ARG A N 1
ATOM 777 C CA . ARG A 1 99 ? -1.487 8.396 27.360 1.00 79.75 99 ARG A CA 1
ATOM 778 C C . ARG A 1 99 ? -1.844 9.865 27.179 1.00 79.75 99 ARG A C 1
ATOM 780 O O . ARG A 1 99 ? -0.944 10.694 27.097 1.00 79.75 99 ARG A O 1
ATOM 787 N N . PHE A 1 100 ? -3.139 10.158 27.125 1.00 77.62 100 PHE A N 1
ATOM 788 C CA . PHE A 1 100 ? -3.690 11.478 26.852 1.00 77.62 100 PHE A CA 1
ATOM 789 C C . PHE A 1 100 ? -4.846 11.768 27.832 1.00 77.62 100 PHE A C 1
ATOM 791 O O . PHE A 1 100 ? -6.010 11.771 27.425 1.00 77.62 100 PHE A O 1
ATOM 798 N N . PRO A 1 101 ? -4.556 11.952 29.136 1.00 70.94 101 PRO A N 1
ATOM 799 C CA . PRO A 1 101 ? -5.589 12.181 30.144 1.00 70.94 101 PRO A CA 1
ATOM 800 C C . PRO A 1 101 ? -6.352 13.473 29.831 1.00 70.94 101 PRO A C 1
ATOM 802 O O . PRO A 1 101 ? -5.745 14.533 29.690 1.00 70.94 101 PRO A O 1
ATOM 805 N N . GLY A 1 102 ? -7.679 13.379 29.698 1.00 66.56 102 GLY A N 1
ATOM 806 C CA . GLY A 1 102 ? -8.523 14.511 29.295 1.00 66.56 102 GLY A CA 1
ATOM 807 C C . GLY A 1 102 ? -8.529 14.820 27.790 1.00 66.56 102 GLY A C 1
ATOM 808 O O . GLY A 1 102 ? -9.028 15.868 27.393 1.00 66.56 102 GLY A O 1
ATOM 809 N N . SER A 1 103 ? -8.004 13.936 26.933 1.00 62.41 103 SER A N 1
ATOM 810 C CA . SER A 1 103 ? -8.137 14.079 25.477 1.00 62.41 103 SER A CA 1
ATOM 811 C C . SER A 1 103 ? -9.517 13.631 24.996 1.00 62.41 103 SER A C 1
ATOM 813 O O . SER A 1 103 ? -9.746 12.453 24.701 1.00 62.41 103 SER A O 1
ATOM 815 N N . ASP A 1 104 ? -10.424 14.594 24.869 1.00 60.94 104 ASP A N 1
ATOM 816 C CA . ASP A 1 104 ? -11.697 14.406 24.180 1.00 60.94 104 ASP A CA 1
ATOM 817 C C . ASP A 1 104 ? -11.447 14.196 22.674 1.00 60.94 104 ASP A C 1
ATOM 819 O O . ASP A 1 104 ? -10.872 15.049 21.991 1.00 60.94 104 ASP A O 1
ATOM 823 N N . ASP A 1 105 ? -11.890 13.040 22.162 1.00 58.06 105 ASP A N 1
ATOM 824 C CA . ASP A 1 105 ? -11.488 12.427 20.874 1.00 58.06 105 ASP A CA 1
ATOM 825 C C . ASP A 1 105 ? -11.793 13.249 19.605 1.00 58.06 105 ASP A C 1
ATOM 827 O O . ASP A 1 105 ? -11.404 12.861 18.505 1.00 58.06 105 ASP A O 1
ATOM 831 N N . ASN A 1 106 ? -12.487 14.381 19.742 1.00 54.41 106 ASN A N 1
ATOM 832 C CA . ASN A 1 106 ? -12.810 15.296 18.645 1.00 54.41 106 ASN A CA 1
ATOM 833 C C . ASN A 1 106 ? -11.760 16.400 18.441 1.00 54.41 106 ASN A C 1
ATOM 835 O O . ASN A 1 106 ? -11.805 17.115 17.436 1.00 54.41 106 ASN A O 1
ATOM 839 N N . THR A 1 107 ? -10.804 16.552 19.363 1.00 53.84 107 THR A N 1
ATOM 840 C CA . THR A 1 107 ? -9.715 17.523 19.209 1.00 53.84 107 THR A CA 1
ATOM 841 C C . THR A 1 107 ? -8.678 16.961 18.242 1.00 53.84 107 THR A C 1
ATOM 843 O O . THR A 1 107 ? -7.745 16.270 18.648 1.00 53.84 107 THR A O 1
ATOM 846 N N . ASN A 1 108 ? -8.838 17.252 16.945 1.00 60.47 108 ASN A N 1
ATOM 847 C CA . ASN A 1 108 ? -7.791 16.989 15.953 1.00 60.47 108 ASN A CA 1
ATOM 848 C C . ASN A 1 108 ? -6.457 17.541 16.488 1.00 60.47 108 ASN A C 1
ATOM 850 O O . ASN A 1 108 ? -6.423 18.713 16.877 1.00 60.47 108 ASN A O 1
ATOM 854 N N . PRO A 1 109 ? -5.370 16.746 16.528 1.00 60.09 109 PRO A N 1
ATOM 855 C CA . PRO A 1 109 ? -4.103 17.216 17.064 1.00 60.09 109 PRO A CA 1
ATOM 856 C C . PRO A 1 109 ? -3.628 18.397 16.221 1.00 60.09 109 PRO A C 1
ATOM 858 O O . PRO A 1 109 ? -3.305 18.238 15.043 1.00 60.09 109 PRO A O 1
ATOM 861 N N . SER A 1 110 ? -3.617 19.586 16.827 1.00 62.75 110 SER A N 1
ATOM 862 C CA . SER A 1 110 ? -3.182 20.819 16.176 1.00 62.75 110 SER A CA 1
ATOM 863 C C . SER A 1 110 ? -1.674 20.765 15.960 1.00 62.75 110 SER A C 1
ATOM 865 O O . SER A 1 110 ? -0.894 21.267 16.771 1.00 62.75 110 SER A O 1
ATOM 867 N N . LEU A 1 111 ? -1.265 20.126 14.864 1.00 72.00 111 LEU A N 1
ATOM 868 C CA . LEU A 1 111 ? 0.109 20.153 14.384 1.00 72.00 111 LEU A CA 1
ATOM 869 C C . LEU A 1 111 ? 0.564 21.617 14.250 1.00 72.00 111 LEU A C 1
ATOM 871 O O . LEU A 1 111 ? -0.242 22.464 13.844 1.00 72.00 111 LEU A O 1
ATOM 875 N N . PRO A 1 112 ? 1.836 21.938 14.553 1.00 72.31 112 PRO A N 1
ATOM 876 C CA . PRO A 1 112 ? 2.383 23.255 14.262 1.00 72.31 112 PRO A CA 1
ATOM 877 C C . PRO A 1 112 ? 2.169 23.573 12.781 1.00 72.31 112 PRO A C 1
ATOM 879 O O . PRO A 1 112 ? 2.663 22.861 11.907 1.00 72.31 112 PRO A O 1
ATOM 882 N N . THR A 1 113 ? 1.391 24.616 12.494 1.00 68.44 113 THR A N 1
ATOM 883 C CA . THR A 1 113 ? 1.175 25.062 11.116 1.00 68.44 113 THR A CA 1
ATOM 884 C C . THR A 1 113 ? 2.462 25.724 10.641 1.00 68.44 113 THR A C 1
ATOM 886 O O . THR A 1 113 ? 2.766 26.840 11.052 1.00 68.44 113 THR A O 1
ATOM 889 N N . GLU A 1 114 ? 3.238 25.024 9.811 1.00 70.69 114 GLU A N 1
ATOM 890 C CA . GLU A 1 114 ? 4.456 25.563 9.203 1.00 70.69 114 GLU A CA 1
ATOM 891 C C . GLU A 1 114 ? 4.080 26.671 8.208 1.00 70.69 114 GLU A C 1
ATOM 893 O O . GLU A 1 114 ? 3.735 26.422 7.052 1.00 70.69 114 GLU A O 1
ATOM 898 N N . THR A 1 115 ? 4.111 27.918 8.675 1.00 72.88 115 THR A N 1
ATOM 899 C CA . THR A 1 115 ? 3.867 29.102 7.851 1.00 72.88 115 THR A CA 1
ATOM 900 C C . THR A 1 115 ? 5.124 29.461 7.058 1.00 72.88 115 THR A C 1
ATOM 902 O O . THR A 1 115 ? 5.813 30.421 7.397 1.00 72.88 115 THR A O 1
ATOM 905 N N . GLU A 1 116 ? 5.433 28.688 6.011 1.00 73.25 116 GLU A N 1
ATOM 906 C CA . GLU A 1 116 ? 6.426 29.089 5.001 1.00 73.25 116 GLU A CA 1
ATOM 907 C C . GLU A 1 116 ? 5.962 30.398 4.345 1.00 73.25 116 GLU A C 1
ATOM 909 O O . GLU A 1 116 ? 4.917 30.435 3.687 1.00 73.25 116 GLU A O 1
ATOM 914 N N . GLU A 1 117 ? 6.720 31.483 4.512 1.00 82.56 117 GLU A N 1
ATOM 915 C CA . GLU A 1 117 ? 6.395 32.748 3.863 1.00 82.56 117 GLU A CA 1
ATOM 916 C C . GLU A 1 117 ? 6.782 32.689 2.377 1.00 82.56 117 GLU A C 1
ATOM 918 O O . GLU A 1 117 ? 7.682 31.953 1.962 1.00 82.56 117 GLU A O 1
ATOM 923 N N . MET A 1 118 ? 6.126 33.493 1.534 1.00 77.69 118 MET A N 1
ATOM 924 C CA . MET A 1 118 ? 6.426 33.510 0.099 1.00 77.69 118 MET A CA 1
ATOM 925 C C . MET A 1 118 ? 7.903 33.835 -0.185 1.00 77.69 118 MET A C 1
ATOM 927 O O . MET A 1 118 ? 8.463 33.264 -1.120 1.00 77.69 118 MET A O 1
ATOM 931 N N . LYS A 1 119 ? 8.552 34.677 0.637 1.00 80.31 119 LYS A N 1
ATOM 932 C CA . LYS A 1 119 ? 9.997 34.943 0.531 1.00 80.31 119 LYS A CA 1
ATOM 933 C C . LYS A 1 119 ? 10.833 33.679 0.761 1.00 80.31 119 LYS A C 1
ATOM 935 O O . LYS A 1 119 ? 11.735 33.416 -0.021 1.00 80.31 119 LYS A O 1
ATOM 940 N N . ASP A 1 120 ? 10.484 32.854 1.750 1.00 81.50 120 ASP A N 1
ATOM 941 C CA . ASP A 1 120 ? 11.256 31.664 2.121 1.00 81.50 120 ASP A CA 1
ATOM 942 C C . ASP A 1 120 ? 11.181 30.628 0.994 1.00 81.50 120 ASP A C 1
ATOM 944 O O . ASP A 1 120 ? 12.188 30.034 0.608 1.00 81.50 120 ASP A O 1
ATOM 948 N N . ARG A 1 121 ? 9.994 30.484 0.388 1.00 78.88 121 ARG A N 1
ATOM 949 C CA . ARG A 1 121 ? 9.776 29.662 -0.810 1.00 78.88 121 ARG A CA 1
ATOM 950 C C . ARG A 1 121 ? 10.567 30.165 -2.022 1.00 78.88 121 ARG A C 1
ATOM 952 O O . ARG A 1 121 ? 11.084 29.348 -2.781 1.00 78.88 121 ARG A O 1
ATOM 959 N N . VAL A 1 122 ? 10.650 31.481 -2.220 1.00 81.69 122 VAL A N 1
ATOM 960 C CA . VAL A 1 122 ? 11.417 32.101 -3.315 1.00 81.69 122 VAL A CA 1
ATOM 961 C C . VAL A 1 122 ? 12.920 31.904 -3.089 1.00 81.69 122 VAL A C 1
ATOM 963 O O . VAL A 1 122 ? 13.594 31.380 -3.973 1.00 81.69 122 VAL A O 1
ATOM 966 N N . ASP A 1 123 ? 13.439 32.182 -1.894 1.00 80.06 123 ASP A N 1
ATOM 967 C CA . ASP A 1 123 ? 14.837 31.925 -1.531 1.00 80.06 123 ASP A CA 1
ATOM 968 C C . ASP A 1 123 ? 15.202 30.440 -1.687 1.00 80.06 123 ASP A C 1
ATOM 970 O O . ASP A 1 123 ? 16.264 30.111 -2.218 1.00 80.06 123 ASP A O 1
ATOM 974 N N . ARG A 1 124 ? 14.303 29.521 -1.306 1.00 78.56 124 ARG A N 1
ATOM 975 C CA . ARG A 1 124 ? 14.463 28.069 -1.511 1.00 78.56 124 ARG A CA 1
ATOM 976 C C . ARG A 1 124 ? 14.557 27.684 -2.999 1.00 78.56 124 ARG A C 1
ATOM 978 O O . ARG A 1 124 ? 15.148 26.654 -3.309 1.00 78.56 124 ARG A O 1
ATOM 985 N N . MET A 1 125 ? 14.007 28.488 -3.915 1.00 75.88 125 MET A N 1
ATOM 986 C CA . MET A 1 125 ? 14.104 28.287 -5.371 1.00 75.88 125 MET A CA 1
ATOM 987 C C . MET A 1 125 ? 15.305 28.993 -6.021 1.00 75.88 125 MET A C 1
ATOM 989 O O . MET A 1 125 ? 15.775 28.527 -7.058 1.00 75.88 125 MET A O 1
ATOM 993 N N . PHE A 1 126 ? 15.801 30.094 -5.444 1.00 73.88 126 PHE A N 1
ATOM 994 C CA . PHE A 1 126 ? 16.884 30.907 -6.021 1.00 73.88 126 PHE A CA 1
ATOM 995 C C . PHE A 1 126 ? 18.256 30.747 -5.342 1.00 73.88 126 PHE A C 1
ATOM 997 O O . PHE A 1 126 ? 19.249 31.249 -5.876 1.00 73.88 126 PHE A O 1
ATOM 1004 N N . ARG A 1 127 ? 18.367 29.993 -4.238 1.00 69.19 127 ARG A N 1
ATOM 1005 C CA . ARG A 1 127 ? 19.652 29.501 -3.698 1.00 69.19 127 ARG A CA 1
ATOM 1006 C C . ARG A 1 127 ? 20.315 28.527 -4.678 1.00 69.19 127 ARG A C 1
ATOM 1008 O O . ARG A 1 127 ? 20.193 27.313 -4.555 1.00 69.19 127 ARG A O 1
ATOM 1015 N N . LYS A 1 128 ? 21.026 29.086 -5.657 1.00 55.72 128 LYS A N 1
ATOM 1016 C CA . LYS A 1 128 ? 21.794 28.341 -6.660 1.00 55.72 128 LYS A CA 1
ATOM 1017 C C . LYS A 1 128 ? 23.045 27.678 -6.073 1.00 55.72 128 LYS A C 1
ATOM 1019 O O . LYS A 1 128 ? 23.409 26.591 -6.505 1.00 55.72 128 LYS A O 1
ATOM 1024 N N . ASP A 1 129 ? 23.651 28.319 -5.076 1.00 54.69 129 ASP A N 1
ATOM 1025 C CA . ASP A 1 129 ? 24.932 27.926 -4.497 1.00 54.69 129 ASP A CA 1
ATOM 1026 C C . ASP A 1 129 ? 24.808 27.814 -2.969 1.00 54.69 129 ASP A C 1
ATOM 1028 O O . ASP A 1 129 ? 25.032 28.765 -2.220 1.00 54.69 129 ASP A O 1
ATOM 1032 N N . ALA A 1 130 ? 24.432 26.623 -2.505 1.00 46.94 130 ALA A N 1
ATOM 1033 C CA . ALA A 1 130 ? 24.753 26.153 -1.164 1.00 46.94 130 ALA A CA 1
ATOM 1034 C C . ALA A 1 130 ? 25.797 25.037 -1.332 1.00 46.94 130 ALA A C 1
ATOM 1036 O O . ALA A 1 130 ? 25.466 24.015 -1.939 1.00 46.94 130 ALA A O 1
ATOM 1037 N N . PRO A 1 131 ? 27.045 25.211 -0.858 1.00 45.34 131 PRO A N 1
ATOM 1038 C CA . PRO A 1 131 ? 28.026 24.134 -0.863 1.00 45.34 131 PRO A CA 1
ATOM 1039 C C . PRO A 1 131 ? 27.467 22.912 -0.132 1.00 45.34 131 PRO A C 1
ATOM 1041 O O . PRO A 1 131 ? 26.897 23.042 0.953 1.00 45.34 131 PRO A O 1
ATOM 1044 N N . SER A 1 132 ? 27.628 21.724 -0.715 1.00 48.66 132 SER A N 1
ATOM 1045 C CA . SER A 1 132 ? 27.266 20.459 -0.071 1.00 48.66 132 SER A CA 1
ATOM 1046 C C . SER A 1 132 ? 28.332 20.063 0.957 1.00 48.66 132 SER A C 1
ATOM 1048 O O . SER A 1 132 ? 29.004 19.043 0.799 1.00 48.66 132 SER A O 1
ATOM 1050 N N . GLU A 1 133 ? 28.510 20.908 1.973 1.00 45.28 133 GLU A N 1
ATOM 1051 C CA . GLU A 1 133 ? 29.352 20.641 3.137 1.00 45.28 133 GLU A CA 1
ATOM 1052 C C . GLU A 1 133 ? 28.745 19.472 3.920 1.00 45.28 133 GLU A C 1
ATOM 1054 O O . GLU A 1 133 ? 27.683 19.595 4.528 1.00 45.28 133 GLU A O 1
ATOM 1059 N N . ASP A 1 134 ? 29.421 18.330 3.801 1.00 47.41 134 ASP A N 1
ATOM 1060 C CA . ASP A 1 134 ? 29.272 17.070 4.529 1.00 47.41 134 ASP A CA 1
ATOM 1061 C C . ASP A 1 134 ? 28.013 16.910 5.408 1.00 47.41 134 ASP A C 1
ATOM 1063 O O . ASP A 1 134 ? 27.991 17.211 6.603 1.00 47.41 134 ASP A O 1
ATOM 1067 N N . VAL A 1 135 ? 26.979 16.304 4.817 1.00 42.09 135 VAL A N 1
ATOM 1068 C CA . VAL A 1 135 ? 25.992 15.538 5.582 1.00 42.09 135 VAL A CA 1
ATOM 1069 C C . VAL A 1 135 ? 26.147 14.063 5.226 1.00 42.09 135 VAL A C 1
ATOM 1071 O O . VAL A 1 135 ? 25.369 13.496 4.457 1.00 42.09 135 VAL A O 1
ATOM 1074 N N . THR A 1 136 ? 27.131 13.421 5.855 1.00 45.19 136 THR A N 1
ATOM 1075 C CA . THR A 1 136 ? 27.300 11.961 6.000 1.00 45.19 136 THR A CA 1
ATOM 1076 C C . THR A 1 136 ? 26.161 11.307 6.811 1.00 45.19 136 THR A C 1
ATOM 1078 O O . THR A 1 136 ? 26.361 10.435 7.658 1.00 45.19 136 THR A O 1
ATOM 1081 N N . SER A 1 137 ? 24.909 11.684 6.526 1.00 41.56 137 SER A N 1
ATOM 1082 C CA . SER A 1 137 ? 23.727 10.972 7.006 1.00 41.56 137 SER A CA 1
ATOM 1083 C C . SER A 1 137 ? 23.601 9.642 6.277 1.00 41.56 137 SER A C 1
ATOM 1085 O O . SER A 1 137 ? 23.171 9.583 5.126 1.00 41.56 137 SER A O 1
ATOM 1087 N N . ASN A 1 138 ? 23.922 8.565 6.989 1.00 48.31 138 ASN A N 1
ATOM 1088 C CA . ASN A 1 138 ? 23.761 7.180 6.552 1.00 48.31 138 ASN A CA 1
ATOM 1089 C C . ASN A 1 138 ? 22.268 6.766 6.564 1.00 48.31 138 ASN A C 1
ATOM 1091 O O . ASN A 1 138 ? 21.851 5.875 7.303 1.00 48.31 138 ASN A O 1
ATOM 1095 N N . SER A 1 139 ? 21.440 7.507 5.820 1.00 47.25 139 SER A N 1
ATOM 1096 C CA . SER A 1 139 ? 19.978 7.451 5.860 1.00 47.25 139 SER A CA 1
ATOM 1097 C C . SER A 1 139 ? 19.423 6.592 4.725 1.00 47.25 139 SER A C 1
ATOM 1099 O O . SER A 1 139 ? 19.323 7.034 3.583 1.00 47.25 139 SER A O 1
ATOM 1101 N N . ASP A 1 140 ? 18.984 5.380 5.067 1.00 52.50 140 ASP A N 1
ATOM 1102 C CA . ASP A 1 140 ? 18.279 4.432 4.182 1.00 52.50 140 ASP A CA 1
ATOM 1103 C C . ASP A 1 140 ? 16.846 4.898 3.806 1.00 52.50 140 ASP A C 1
ATOM 1105 O O . ASP A 1 140 ? 16.060 4.184 3.181 1.00 52.50 140 ASP A O 1
ATOM 1109 N N . ILE A 1 141 ? 16.464 6.120 4.195 1.00 52.53 141 ILE A N 1
ATOM 1110 C CA . ILE A 1 141 ? 15.124 6.674 3.986 1.00 52.53 141 ILE A CA 1
ATOM 1111 C C . ILE A 1 141 ? 15.019 7.250 2.569 1.00 52.53 141 ILE A C 1
ATOM 1113 O O . ILE A 1 141 ? 15.120 8.457 2.345 1.00 52.53 141 ILE A O 1
ATOM 1117 N N . VAL A 1 142 ? 14.769 6.367 1.599 1.00 55.31 142 VAL A N 1
ATOM 1118 C CA . VAL A 1 142 ? 14.367 6.760 0.241 1.00 55.31 142 VAL A CA 1
ATOM 1119 C C . VAL A 1 142 ? 13.094 7.621 0.330 1.00 55.31 142 VAL A C 1
ATOM 1121 O O . VAL A 1 142 ? 12.074 7.137 0.834 1.00 55.31 142 VAL A O 1
ATOM 1124 N N . PRO A 1 143 ? 13.101 8.880 -0.151 1.00 50.06 143 PRO A N 1
ATOM 1125 C CA . PRO A 1 143 ? 11.948 9.762 -0.018 1.00 50.06 143 PRO A CA 1
ATOM 1126 C C . PRO A 1 143 ? 10.747 9.251 -0.835 1.00 50.06 143 PRO A C 1
ATOM 1128 O O . PRO A 1 143 ? 10.934 8.604 -1.875 1.00 50.06 143 PRO A O 1
ATOM 1131 N N . PRO A 1 144 ? 9.501 9.563 -0.421 1.00 44.00 144 PRO A N 1
ATOM 1132 C CA . PRO A 1 144 ? 8.309 9.212 -1.183 1.00 44.00 144 PRO A CA 1
ATOM 1133 C C . PRO A 1 144 ? 8.423 9.701 -2.628 1.00 44.00 144 PRO A C 1
ATOM 1135 O O . PRO A 1 144 ? 8.718 10.869 -2.882 1.00 44.00 144 PRO A O 1
ATOM 1138 N N . THR A 1 145 ? 8.190 8.806 -3.590 1.00 53.62 145 THR A N 1
ATOM 1139 C CA . THR A 1 145 ? 8.345 9.118 -5.015 1.00 53.62 145 THR A CA 1
ATOM 1140 C C . THR A 1 145 ? 7.161 9.953 -5.501 1.00 53.62 145 THR A C 1
ATOM 1142 O O . THR A 1 145 ? 6.215 9.443 -6.101 1.00 53.62 145 THR A O 1
ATOM 1145 N N . SER A 1 146 ? 7.209 11.257 -5.215 1.00 44.16 146 SER A N 1
ATOM 1146 C CA . SER A 1 146 ? 6.275 12.260 -5.723 1.00 44.16 146 SER A CA 1
ATOM 1147 C C . SER A 1 146 ? 6.127 12.102 -7.232 1.00 44.16 146 SER A C 1
ATOM 1149 O O . SER A 1 146 ? 7.087 12.299 -7.981 1.00 44.16 146 SER A O 1
ATOM 1151 N N . ILE A 1 147 ? 4.924 11.730 -7.682 1.00 47.69 147 ILE A N 1
ATOM 1152 C CA . ILE A 1 147 ? 4.629 11.432 -9.089 1.00 47.69 147 ILE A CA 1
ATOM 1153 C C . ILE A 1 147 ? 4.511 12.752 -9.864 1.00 47.69 147 ILE A C 1
ATOM 1155 O O . ILE A 1 147 ? 3.429 13.192 -10.245 1.00 47.69 147 ILE A O 1
ATOM 1159 N N . SER A 1 148 ? 5.648 13.421 -10.046 1.00 39.62 148 SER A N 1
ATOM 1160 C CA . SER A 1 148 ? 5.747 14.673 -10.785 1.00 39.62 148 SER A CA 1
ATOM 1161 C C . SER A 1 148 ? 5.197 14.490 -12.195 1.00 39.62 148 SER A C 1
ATOM 1163 O O . SER A 1 148 ? 5.574 13.557 -12.903 1.00 39.62 148 SER A O 1
ATOM 1165 N N . SER A 1 149 ? 4.361 15.420 -12.654 1.00 46.06 149 SER A N 1
ATOM 1166 C CA . SER A 1 149 ? 3.861 15.441 -14.035 1.00 46.06 149 SER A CA 1
ATOM 1167 C C . SER A 1 149 ? 4.981 15.628 -15.074 1.00 46.06 149 SER A C 1
ATOM 1169 O O . SER A 1 149 ? 4.783 15.329 -16.253 1.00 46.06 149 SER A O 1
ATOM 1171 N N . LYS A 1 150 ? 6.180 16.040 -14.630 1.00 42.94 150 LYS A N 1
ATOM 1172 C CA . LYS A 1 150 ? 7.424 16.060 -15.415 1.00 42.94 150 LYS A CA 1
ATOM 1173 C C . LYS A 1 150 ? 8.140 14.699 -15.492 1.00 42.94 150 LYS A C 1
ATOM 1175 O O . LYS A 1 150 ? 9.149 14.605 -16.174 1.00 42.94 150 LYS A O 1
ATOM 1180 N N . ALA A 1 151 ? 7.630 13.632 -14.867 1.00 44.91 151 ALA A N 1
ATOM 1181 C CA . ALA A 1 151 ? 8.199 12.278 -14.960 1.00 44.91 151 ALA A CA 1
ATOM 1182 C C . ALA A 1 151 ? 7.947 11.577 -16.318 1.00 44.91 151 ALA A C 1
ATOM 1184 O O . ALA A 1 151 ? 8.228 10.385 -16.462 1.00 44.91 151 ALA A O 1
ATOM 1185 N N . LYS A 1 152 ? 7.446 12.315 -17.322 1.00 47.19 152 LYS A N 1
ATOM 1186 C CA . LYS A 1 152 ? 7.560 11.977 -18.747 1.00 47.19 152 LYS A CA 1
ATOM 1187 C C . LYS A 1 152 ? 9.023 12.194 -19.192 1.00 47.19 152 LYS A C 1
ATOM 1189 O O . LYS A 1 152 ? 9.449 13.335 -19.286 1.00 47.19 152 LYS A O 1
ATOM 1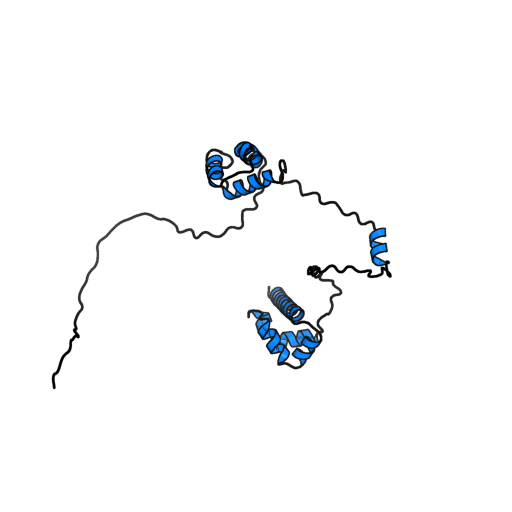194 N N . ALA A 1 153 ? 9.815 11.170 -19.494 1.00 62.28 153 ALA A N 1
ATOM 1195 C CA 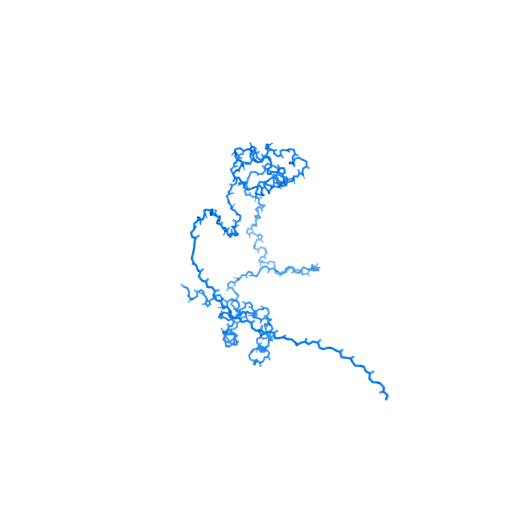. ALA A 1 153 ? 9.520 9.745 -19.387 1.00 62.28 153 ALA A CA 1
ATOM 1196 C C . ALA A 1 153 ? 10.801 8.949 -19.079 1.00 62.28 153 ALA A C 1
ATOM 1198 O O . ALA A 1 153 ? 11.712 8.908 -19.897 1.00 62.28 153 ALA A O 1
ATOM 1199 N N . LEU A 1 154 ? 10.853 8.265 -17.927 1.00 78.06 154 LEU A N 1
ATOM 1200 C CA . LEU A 1 154 ? 11.935 7.306 -17.618 1.00 78.06 154 LEU A CA 1
ATOM 1201 C C . LEU A 1 154 ? 11.901 6.053 -18.514 1.00 78.06 154 LEU A C 1
ATOM 1203 O O . LEU A 1 154 ? 12.862 5.298 -18.560 1.00 78.06 154 LEU A O 1
ATOM 1207 N N . PHE A 1 155 ? 10.790 5.814 -19.209 1.00 87.00 155 PHE A N 1
ATOM 1208 C CA . PHE A 1 155 ? 10.631 4.747 -20.192 1.00 87.00 155 PHE A CA 1
ATOM 1209 C C . PHE A 1 155 ? 10.252 5.396 -21.518 1.00 87.00 155 PHE A C 1
ATOM 1211 O O . PHE A 1 155 ? 9.250 6.112 -21.564 1.00 87.00 155 PHE A O 1
ATOM 1218 N N . THR A 1 156 ? 11.025 5.141 -22.571 1.00 90.06 156 THR A N 1
ATOM 1219 C CA . THR A 1 156 ? 10.648 5.509 -23.942 1.00 90.06 156 THR A CA 1
ATOM 1220 C C . THR A 1 156 ? 9.443 4.682 -24.396 1.00 90.06 156 THR A C 1
ATOM 1222 O O . THR A 1 156 ? 9.123 3.651 -23.798 1.00 90.06 156 THR A O 1
ATOM 1225 N N . GLU A 1 157 ? 8.777 5.106 -25.470 1.00 89.31 157 GLU A N 1
ATOM 1226 C CA . GLU A 1 157 ? 7.682 4.326 -26.061 1.00 89.31 157 GLU A CA 1
ATOM 1227 C C . GLU A 1 157 ? 8.172 2.956 -26.567 1.00 89.31 157 GLU A C 1
ATOM 1229 O O . GLU A 1 157 ? 7.447 1.966 -26.514 1.00 89.31 157 GLU A O 1
ATOM 1234 N N . ASP A 1 158 ? 9.435 2.861 -26.986 1.00 90.69 158 ASP A N 1
ATOM 1235 C CA . ASP A 1 158 ? 10.098 1.595 -27.311 1.00 90.69 158 ASP A CA 1
ATOM 1236 C C . ASP A 1 158 ? 10.208 0.692 -26.081 1.00 90.69 158 ASP A C 1
ATOM 1238 O O . ASP A 1 158 ? 9.710 -0.431 -26.116 1.00 90.69 158 ASP A O 1
ATOM 1242 N N . HIS A 1 159 ? 10.718 1.201 -24.949 1.00 92.38 159 HIS A N 1
ATOM 1243 C CA . HIS A 1 159 ? 10.789 0.419 -23.709 1.00 92.38 159 HIS A CA 1
ATOM 1244 C C . HIS A 1 159 ? 9.400 -0.085 -23.279 1.00 92.38 159 HIS A C 1
ATOM 1246 O O . HIS A 1 159 ? 9.270 -1.215 -22.811 1.00 92.38 159 HIS A O 1
ATOM 1252 N N . VAL A 1 160 ? 8.345 0.725 -23.434 1.00 92.06 160 VAL A N 1
ATOM 1253 C CA . VAL A 1 160 ? 6.967 0.309 -23.114 1.00 92.06 160 VAL A CA 1
ATOM 1254 C C . VAL A 1 160 ? 6.502 -0.811 -24.048 1.00 92.06 160 VAL A C 1
ATOM 1256 O O . VAL A 1 160 ? 5.981 -1.817 -23.562 1.00 92.06 160 VAL A O 1
ATOM 1259 N N . ARG A 1 161 ? 6.749 -0.698 -25.359 1.00 94.00 161 ARG A N 1
ATOM 1260 C CA . ARG A 1 161 ? 6.415 -1.736 -26.348 1.00 94.00 161 ARG A CA 1
ATOM 1261 C C . ARG A 1 161 ? 7.165 -3.048 -26.098 1.00 94.00 161 ARG A C 1
ATOM 1263 O O . ARG A 1 161 ? 6.530 -4.103 -26.082 1.00 94.00 161 ARG A O 1
ATOM 1270 N N . THR A 1 162 ? 8.465 -3.007 -25.804 1.00 94.44 162 THR A N 1
ATOM 1271 C CA . THR A 1 162 ? 9.251 -4.196 -25.427 1.00 94.44 162 THR A CA 1
ATOM 1272 C C . THR A 1 162 ? 8.724 -4.835 -24.135 1.00 94.44 162 THR A C 1
ATOM 1274 O O . THR A 1 162 ? 8.588 -6.056 -24.062 1.00 94.44 162 THR A O 1
ATOM 1277 N N . LEU A 1 163 ? 8.349 -4.043 -23.120 1.00 93.88 163 LEU A N 1
ATOM 1278 C CA . LEU A 1 163 ? 7.744 -4.580 -21.892 1.00 93.88 163 LEU A CA 1
ATOM 1279 C C . LEU A 1 163 ? 6.367 -5.211 -22.139 1.00 93.88 163 LEU A C 1
ATOM 1281 O O . LEU A 1 163 ? 6.071 -6.260 -21.567 1.00 93.88 163 LEU A O 1
ATOM 1285 N N . HIS A 1 164 ? 5.538 -4.620 -23.004 1.00 94.31 164 HIS A N 1
ATOM 1286 C CA . HIS A 1 164 ? 4.266 -5.221 -23.420 1.00 94.31 164 HIS A CA 1
ATOM 1287 C C . HIS A 1 164 ? 4.494 -6.547 -24.160 1.00 94.31 164 HIS A C 1
ATOM 1289 O O . HIS A 1 164 ? 3.804 -7.521 -23.860 1.00 94.31 164 HIS A O 1
ATOM 1295 N N . ARG A 1 165 ? 5.500 -6.623 -25.046 1.00 95.62 165 ARG A N 1
ATOM 1296 C CA . ARG A 1 165 ? 5.906 -7.855 -25.750 1.00 95.62 165 ARG A CA 1
ATOM 1297 C C . ARG A 1 165 ? 6.353 -8.959 -24.788 1.00 95.62 165 ARG A C 1
ATOM 1299 O O . ARG A 1 165 ? 5.872 -10.084 -24.887 1.00 95.62 165 ARG A O 1
ATOM 1306 N N . LEU A 1 166 ? 7.258 -8.648 -23.858 1.00 95.00 166 LEU A N 1
ATOM 1307 C CA . LEU A 1 166 ? 7.898 -9.638 -22.981 1.00 95.00 166 LEU A CA 1
ATOM 1308 C C . LEU A 1 166 ? 7.047 -10.073 -21.775 1.00 95.00 166 LEU A C 1
ATOM 1310 O O . LEU A 1 166 ? 7.301 -11.144 -21.215 1.00 95.00 166 LEU A O 1
ATOM 1314 N N . PHE A 1 167 ? 6.062 -9.265 -21.360 1.00 95.50 167 PHE A N 1
ATOM 1315 C CA . PHE A 1 167 ? 5.344 -9.443 -20.087 1.00 95.50 167 PHE A CA 1
ATOM 1316 C C . PHE A 1 167 ? 3.812 -9.365 -20.175 1.00 95.50 167 PHE A C 1
ATOM 1318 O O . PHE A 1 167 ? 3.160 -9.192 -19.145 1.00 95.50 167 PHE A O 1
ATOM 1325 N N . ASN A 1 168 ? 3.199 -9.512 -21.358 1.00 93.44 168 ASN A N 1
ATOM 1326 C CA . ASN A 1 168 ? 1.733 -9.485 -21.527 1.00 93.44 168 ASN A CA 1
ATOM 1327 C C . ASN A 1 168 ? 0.973 -10.422 -20.552 1.00 93.44 168 ASN A C 1
ATOM 1329 O O . ASN A 1 168 ? -0.119 -10.089 -20.089 1.00 93.44 168 ASN A O 1
ATOM 1333 N N . ASP A 1 169 ? 1.575 -11.558 -20.188 1.00 93.12 169 ASP A N 1
ATOM 1334 C CA . ASP A 1 169 ? 1.080 -12.512 -19.189 1.00 93.12 169 ASP A CA 1
ATOM 1335 C C . ASP A 1 169 ? 1.035 -11.918 -17.764 1.00 93.12 169 ASP A C 1
ATOM 1337 O O . ASP A 1 169 ? -0.006 -11.957 -17.097 1.00 93.12 169 ASP A O 1
ATOM 1341 N N . MET A 1 170 ? 2.134 -11.299 -17.318 1.00 93.69 170 MET A N 1
ATOM 1342 C CA . MET A 1 170 ? 2.244 -10.626 -16.014 1.00 93.69 170 MET A CA 1
ATOM 1343 C C . MET A 1 170 ? 1.463 -9.306 -15.953 1.00 93.69 170 MET A C 1
ATOM 1345 O O . MET A 1 170 ? 1.047 -8.890 -14.868 1.00 93.69 170 MET A O 1
ATOM 1349 N N . LEU A 1 171 ? 1.241 -8.661 -17.104 1.00 91.31 171 LEU A N 1
ATOM 1350 C CA . LEU A 1 171 ? 0.346 -7.511 -17.275 1.00 91.31 171 LEU A CA 1
ATOM 1351 C C . LEU A 1 171 ? -1.140 -7.899 -17.206 1.00 91.31 171 LEU A C 1
ATOM 1353 O O . LEU A 1 171 ? -1.984 -7.032 -16.992 1.00 91.31 171 LEU A O 1
ATOM 1357 N N . GLY A 1 172 ? -1.465 -9.181 -17.383 1.00 88.06 172 GLY A N 1
ATOM 1358 C CA . GLY A 1 172 ? -2.794 -9.743 -17.163 1.00 88.06 172 GLY A CA 1
ATOM 1359 C C . GLY A 1 172 ? -2.989 -10.203 -15.716 1.00 88.06 172 GLY A C 1
ATOM 1360 O O . GLY A 1 172 ? -3.104 -9.396 -14.788 1.00 88.06 172 GLY A O 1
ATOM 1361 N N . ASN A 1 173 ? -3.050 -11.525 -15.528 1.00 85.94 173 ASN A N 1
ATOM 1362 C CA . ASN A 1 173 ? -3.380 -12.149 -14.244 1.00 85.94 173 ASN A CA 1
ATOM 1363 C C . ASN A 1 173 ? -2.219 -12.917 -13.581 1.00 85.94 173 ASN A C 1
ATOM 1365 O O . ASN A 1 173 ? -2.251 -13.081 -12.361 1.00 85.94 173 ASN A O 1
ATOM 1369 N N . VAL A 1 174 ? -1.154 -13.275 -14.306 1.00 92.25 174 VAL A N 1
ATOM 1370 C CA . VAL A 1 174 ? -0.006 -14.040 -13.766 1.00 92.25 174 VAL A CA 1
ATOM 1371 C C . VAL A 1 174 ? 0.740 -13.248 -12.671 1.00 92.25 174 VAL A C 1
ATOM 1373 O O . VAL A 1 174 ? 0.854 -12.027 -12.795 1.00 92.25 174 VAL A O 1
ATOM 1376 N N . PRO A 1 175 ? 1.247 -13.865 -11.584 1.00 93.88 175 PRO A N 1
ATOM 1377 C CA . PRO A 1 175 ? 2.053 -13.170 -10.573 1.00 93.88 175 PRO A CA 1
ATOM 1378 C C . PRO A 1 175 ? 3.311 -12.485 -11.142 1.00 93.88 175 PRO A C 1
ATOM 1380 O O . PRO A 1 175 ? 3.986 -13.020 -12.018 1.00 93.88 175 PRO A O 1
ATOM 1383 N N . ILE A 1 176 ? 3.655 -11.303 -10.619 1.00 93.88 176 ILE A N 1
ATOM 1384 C CA . ILE A 1 176 ? 4.819 -10.515 -11.066 1.00 93.88 176 ILE A CA 1
ATOM 1385 C C . ILE A 1 176 ? 6.089 -11.052 -10.381 1.00 93.88 176 ILE A C 1
ATOM 1387 O O . ILE A 1 176 ? 6.374 -10.701 -9.237 1.00 93.88 176 ILE A O 1
ATOM 1391 N N . SER A 1 177 ? 6.853 -11.903 -11.072 1.00 94.94 177 SER A N 1
ATOM 1392 C CA . SER A 1 177 ? 8.069 -12.537 -10.534 1.00 94.94 177 SER A CA 1
ATOM 1393 C C . SER A 1 177 ? 9.345 -11.770 -10.902 1.00 94.94 177 SER A C 1
ATOM 1395 O O . SER A 1 177 ? 9.695 -11.660 -12.076 1.00 94.94 177 SER A O 1
ATOM 1397 N N . ARG A 1 178 ? 10.091 -11.290 -9.893 1.00 94.62 178 ARG A N 1
ATOM 1398 C CA . ARG A 1 178 ? 11.366 -10.558 -10.070 1.00 94.62 178 ARG A CA 1
ATOM 1399 C C . ARG A 1 178 ? 12.403 -11.358 -10.868 1.00 94.62 178 ARG A C 1
ATOM 1401 O O . ARG A 1 178 ? 13.066 -10.791 -11.733 1.00 94.62 178 ARG A O 1
ATOM 1408 N N . ASN A 1 179 ? 12.514 -12.657 -10.595 1.00 95.88 179 ASN A N 1
ATOM 1409 C CA . ASN A 1 179 ? 13.525 -13.520 -11.210 1.00 95.88 179 ASN A CA 1
ATOM 1410 C C . ASN A 1 179 ? 13.179 -13.843 -12.670 1.00 95.88 179 ASN A C 1
ATOM 1412 O O . ASN A 1 179 ? 14.062 -13.840 -13.521 1.00 95.88 179 ASN A O 1
ATOM 1416 N N . GLU A 1 180 ? 11.896 -14.059 -12.979 1.00 95.38 180 GLU A N 1
ATOM 1417 C CA . GLU A 1 180 ? 11.448 -14.299 -14.356 1.00 95.38 180 GLU A CA 1
ATOM 1418 C C . GLU A 1 180 ? 11.523 -13.015 -15.203 1.00 95.38 180 GLU A C 1
ATOM 1420 O O . GLU A 1 180 ? 11.910 -13.082 -16.366 1.00 95.38 180 GLU A O 1
ATOM 1425 N N . ILE A 1 181 ? 11.256 -11.836 -14.620 1.00 95.62 181 ILE A N 1
ATOM 1426 C CA . ILE A 1 181 ? 11.466 -10.545 -15.301 1.00 95.62 181 ILE A CA 1
ATOM 1427 C C . ILE A 1 181 ? 12.937 -10.354 -15.671 1.00 95.62 181 ILE A C 1
ATOM 1429 O O . ILE A 1 181 ? 13.235 -10.071 -16.831 1.00 95.62 181 ILE A O 1
ATOM 1433 N N . LEU A 1 182 ? 13.857 -10.566 -14.723 1.00 95.94 182 LEU A N 1
ATOM 1434 C CA . LEU A 1 182 ? 15.293 -10.491 -14.993 1.00 95.94 182 LEU A CA 1
ATOM 1435 C C . LEU A 1 182 ? 15.710 -11.492 -16.081 1.00 95.94 182 LEU A C 1
ATOM 1437 O O . LEU A 1 182 ? 16.358 -11.108 -17.047 1.00 95.94 182 LEU A O 1
ATOM 1441 N N . LYS A 1 183 ? 15.273 -12.752 -15.971 1.00 96.69 183 LYS A N 1
ATOM 1442 C CA . LYS A 1 183 ? 15.575 -13.815 -16.939 1.00 96.69 183 LYS A CA 1
ATOM 1443 C C . LYS A 1 183 ? 15.095 -13.488 -18.358 1.00 96.69 183 LYS A C 1
ATOM 1445 O O . LYS A 1 183 ? 15.861 -13.684 -19.296 1.00 96.69 183 LYS A O 1
ATOM 1450 N N . ARG A 1 184 ? 13.865 -12.983 -18.539 1.00 96.50 184 ARG A N 1
ATOM 1451 C CA . ARG A 1 184 ? 13.349 -12.616 -19.874 1.00 96.50 184 ARG A CA 1
ATOM 1452 C C . ARG A 1 184 ? 14.077 -11.403 -20.457 1.00 96.50 184 ARG A C 1
ATOM 1454 O O . ARG A 1 184 ? 14.452 -11.443 -21.625 1.00 96.50 184 ARG A O 1
ATOM 1461 N N . LEU A 1 185 ? 14.345 -10.373 -19.650 1.00 96.44 185 LEU A N 1
ATOM 1462 C CA . LEU A 1 185 ? 15.123 -9.204 -20.085 1.00 96.44 185 LEU A CA 1
ATOM 1463 C C . LEU A 1 185 ? 16.559 -9.586 -20.483 1.00 96.44 185 LEU A C 1
ATOM 1465 O O . LEU A 1 185 ? 17.039 -9.150 -21.521 1.00 96.44 185 LEU A O 1
ATOM 1469 N N . SER A 1 186 ? 17.228 -10.445 -19.707 1.00 95.19 186 SER A N 1
ATOM 1470 C CA . SER A 1 186 ? 18.578 -10.935 -20.019 1.00 95.19 186 SER A CA 1
ATOM 1471 C C . SER A 1 186 ? 18.630 -11.949 -21.173 1.00 95.19 186 SER A C 1
ATOM 1473 O O . SER A 1 186 ? 19.720 -12.243 -21.663 1.00 95.19 186 SER A O 1
ATOM 1475 N N . ALA A 1 187 ? 17.492 -12.473 -21.638 1.00 96.19 187 ALA A N 1
ATOM 1476 C CA . ALA A 1 187 ? 17.419 -13.319 -22.829 1.00 96.19 187 ALA A CA 1
ATOM 1477 C C . ALA A 1 187 ? 17.252 -12.482 -24.111 1.00 96.19 187 ALA A C 1
ATOM 1479 O O . ALA A 1 187 ? 18.000 -12.680 -25.069 1.00 96.19 187 ALA A O 1
ATOM 1480 N N . ASP A 1 188 ? 16.331 -11.515 -24.098 1.00 95.50 188 ASP A N 1
ATOM 1481 C CA . ASP A 1 188 ? 16.029 -10.603 -25.211 1.00 95.50 188 ASP A CA 1
ATOM 1482 C C . ASP A 1 188 ? 17.196 -9.622 -25.511 1.00 95.50 188 ASP A C 1
ATOM 1484 O O . ASP A 1 188 ? 18.159 -9.541 -24.746 1.00 95.50 188 ASP A O 1
ATOM 1488 N N . VAL A 1 189 ? 17.179 -8.921 -26.650 1.00 94.94 189 VAL A N 1
ATOM 1489 C CA . VAL A 1 189 ? 18.211 -7.928 -27.022 1.00 94.94 189 VAL A CA 1
ATOM 1490 C C . VAL A 1 189 ? 17.819 -6.538 -26.515 1.00 94.94 189 VAL A C 1
ATOM 1492 O O . VAL A 1 189 ? 18.546 -5.965 -25.707 1.00 94.94 189 VAL A O 1
ATOM 1495 N N . GLU A 1 190 ? 16.622 -6.061 -26.863 1.00 93.62 190 GLU A N 1
ATOM 1496 C CA . GLU A 1 190 ? 16.030 -4.825 -26.322 1.00 93.62 190 GLU A CA 1
ATOM 1497 C C . GLU A 1 190 ? 15.866 -4.925 -24.793 1.00 93.62 190 GLU A C 1
ATOM 1499 O O . GLU A 1 190 ? 16.041 -3.956 -24.056 1.00 93.62 190 GLU A O 1
ATOM 1504 N N . GLY A 1 191 ? 15.583 -6.129 -24.282 1.00 92.88 191 GLY A N 1
ATOM 1505 C CA . GLY A 1 191 ? 15.535 -6.399 -22.843 1.00 92.88 191 GLY A CA 1
ATOM 1506 C C . GLY A 1 191 ? 16.858 -6.126 -22.110 1.00 92.88 191 GLY A C 1
ATOM 1507 O O . GLY A 1 191 ? 16.835 -5.675 -20.961 1.00 92.88 191 GLY A O 1
ATOM 1508 N N . LYS A 1 192 ? 18.008 -6.332 -22.768 1.00 95.06 192 LYS A N 1
ATOM 1509 C CA . LYS A 1 192 ? 19.334 -5.994 -22.221 1.00 95.06 192 LYS A CA 1
ATOM 1510 C C . LYS A 1 192 ? 19.590 -4.491 -22.264 1.00 95.06 192 LYS A C 1
ATOM 1512 O O . LYS A 1 192 ? 20.134 -3.957 -21.305 1.00 95.06 192 LYS A O 1
ATOM 1517 N N . GLU A 1 193 ? 19.162 -3.811 -23.325 1.00 93.56 193 GLU A N 1
ATOM 1518 C CA . GLU A 1 193 ? 19.256 -2.349 -23.447 1.00 93.56 193 GLU A CA 1
ATOM 1519 C C . GLU A 1 193 ? 18.427 -1.653 -22.354 1.00 93.56 193 GLU A C 1
ATOM 1521 O O . GLU A 1 193 ? 18.924 -0.762 -21.665 1.00 93.56 193 GLU A O 1
ATOM 1526 N N . ILE A 1 194 ? 17.214 -2.153 -22.084 1.00 93.06 194 ILE A N 1
ATOM 1527 C CA . ILE A 1 194 ? 16.392 -1.719 -20.946 1.00 93.06 194 ILE A CA 1
ATOM 1528 C C . ILE A 1 194 ? 17.135 -1.914 -19.617 1.00 93.06 194 ILE A C 1
ATOM 1530 O O . ILE A 1 194 ? 17.125 -1.001 -18.796 1.00 93.06 194 ILE A O 1
ATOM 1534 N N . LEU A 1 195 ? 17.797 -3.056 -19.393 1.00 93.38 195 LEU A N 1
ATOM 1535 C CA . LEU A 1 195 ? 18.574 -3.301 -18.166 1.00 93.38 195 LEU A CA 1
ATOM 1536 C C . LEU A 1 195 ? 19.860 -2.464 -18.057 1.00 93.38 195 LEU A C 1
ATOM 1538 O O . LEU A 1 195 ? 20.331 -2.240 -16.943 1.00 93.38 195 LEU A O 1
ATOM 1542 N N . ALA A 1 196 ? 20.427 -2.006 -19.175 1.00 92.12 196 ALA A N 1
ATOM 1543 C CA . ALA A 1 196 ? 21.600 -1.133 -19.184 1.00 92.12 196 ALA A CA 1
ATOM 1544 C C . ALA A 1 196 ? 21.256 0.311 -18.774 1.00 92.12 196 ALA A C 1
ATOM 1546 O O . ALA A 1 196 ? 22.086 0.993 -18.175 1.00 92.12 196 ALA A O 1
ATOM 1547 N N . VAL A 1 197 ? 20.033 0.770 -19.070 1.00 91.19 197 VAL A N 1
ATOM 1548 C CA . VAL A 1 197 ? 19.565 2.137 -18.765 1.00 91.19 197 VAL A CA 1
ATOM 1549 C C . VAL A 1 197 ? 18.708 2.196 -17.491 1.00 91.19 197 VAL A C 1
ATOM 1551 O O . VAL A 1 197 ? 18.680 3.224 -16.814 1.00 91.19 197 VAL A O 1
ATOM 1554 N N . LEU A 1 198 ? 17.992 1.120 -17.144 1.00 90.44 198 LEU A N 1
ATOM 1555 C CA . LEU A 1 198 ? 16.980 1.104 -16.083 1.00 90.44 198 LEU A CA 1
ATOM 1556 C C . LEU A 1 198 ? 17.146 -0.084 -15.134 1.00 90.44 198 LEU A C 1
ATOM 1558 O O . LEU A 1 198 ? 17.262 -1.242 -15.532 1.00 90.44 198 LEU A O 1
ATOM 1562 N N . SER A 1 199 ? 17.047 0.193 -13.834 1.00 92.38 199 SER A N 1
ATOM 1563 C CA . SER A 1 199 ? 17.093 -0.848 -12.810 1.00 92.38 199 SER A CA 1
ATOM 1564 C C . SER A 1 199 ? 15.890 -1.794 -12.896 1.00 92.38 199 SER A C 1
ATOM 1566 O O . SER A 1 199 ? 14.748 -1.388 -13.135 1.00 92.38 199 SER A O 1
ATOM 1568 N N . LEU A 1 200 ? 16.118 -3.065 -12.557 1.00 93.69 200 LEU A N 1
ATOM 1569 C CA . LEU A 1 200 ? 15.069 -4.085 -12.442 1.00 93.69 200 LEU A CA 1
ATOM 1570 C C . LEU A 1 200 ? 13.898 -3.641 -11.538 1.00 93.69 200 LEU A C 1
ATOM 1572 O O . LEU A 1 200 ? 12.746 -3.991 -11.791 1.00 93.69 200 LEU A O 1
ATOM 1576 N N . THR A 1 201 ? 14.164 -2.834 -10.504 1.00 92.69 201 THR A N 1
ATOM 1577 C CA . THR A 1 201 ? 13.129 -2.277 -9.618 1.00 92.69 201 THR A CA 1
ATOM 1578 C C . THR A 1 201 ? 12.250 -1.239 -10.334 1.00 92.69 201 THR A C 1
ATOM 1580 O O . THR A 1 201 ? 11.028 -1.274 -10.170 1.00 92.69 201 THR A O 1
ATOM 1583 N N . GLN A 1 202 ? 12.821 -0.364 -11.175 1.00 93.12 202 GLN A N 1
ATOM 1584 C CA . GLN A 1 202 ? 12.039 0.545 -12.027 1.00 93.12 202 GLN A CA 1
ATOM 1585 C C . GLN A 1 202 ? 11.177 -0.246 -13.021 1.00 93.12 202 GLN A C 1
ATOM 1587 O O . GLN A 1 202 ? 9.989 0.046 -13.153 1.00 93.12 202 GLN A O 1
ATOM 1592 N N . VAL A 1 203 ? 11.729 -1.287 -13.660 1.00 93.62 203 VAL A N 1
ATOM 1593 C CA . VAL A 1 203 ? 10.983 -2.135 -14.610 1.00 93.62 203 VAL A CA 1
ATOM 1594 C C . VAL A 1 203 ? 9.806 -2.850 -13.935 1.00 93.62 203 VAL A C 1
ATOM 1596 O O . VAL A 1 203 ? 8.682 -2.791 -14.432 1.00 93.62 203 VAL A O 1
ATOM 1599 N N . ILE A 1 204 ? 10.017 -3.448 -12.758 1.00 94.56 204 ILE A N 1
ATOM 1600 C CA . ILE A 1 204 ? 8.944 -4.067 -11.957 1.00 94.56 204 ILE A CA 1
ATOM 1601 C C . ILE A 1 204 ? 7.848 -3.049 -11.616 1.00 94.56 204 ILE A C 1
ATOM 1603 O O . ILE A 1 204 ? 6.660 -3.371 -11.682 1.00 94.56 204 ILE A O 1
ATOM 1607 N N . ASN A 1 205 ? 8.220 -1.816 -11.267 1.00 94.00 205 ASN A N 1
ATOM 1608 C CA . ASN A 1 205 ? 7.250 -0.768 -10.964 1.00 94.00 205 ASN A CA 1
ATOM 1609 C C . ASN A 1 205 ? 6.496 -0.285 -12.218 1.00 94.00 205 ASN A C 1
ATOM 1611 O O . ASN A 1 205 ? 5.297 -0.023 -12.117 1.00 94.00 205 ASN A O 1
ATOM 1615 N N . ARG A 1 206 ? 7.123 -0.275 -13.405 1.00 93.31 206 ARG A N 1
ATOM 1616 C CA . ARG A 1 206 ? 6.414 -0.029 -14.673 1.00 93.31 206 ARG A CA 1
ATOM 1617 C C . ARG A 1 206 ? 5.427 -1.153 -14.994 1.00 93.31 206 ARG A C 1
ATOM 1619 O O . ARG A 1 206 ? 4.272 -0.854 -15.266 1.00 93.31 206 ARG A O 1
ATOM 1626 N N . ILE A 1 207 ? 5.811 -2.424 -14.858 1.00 93.56 207 ILE A N 1
ATOM 1627 C CA . ILE A 1 207 ? 4.908 -3.576 -15.072 1.00 93.56 207 ILE A CA 1
ATOM 1628 C C . ILE A 1 207 ? 3.694 -3.515 -14.120 1.00 93.56 207 ILE A C 1
ATOM 1630 O O . ILE A 1 207 ? 2.561 -3.741 -14.546 1.00 93.56 207 ILE A O 1
ATOM 1634 N N . LYS A 1 208 ? 3.887 -3.128 -12.848 1.00 93.75 208 LYS A N 1
ATOM 1635 C CA . LYS A 1 208 ? 2.778 -2.870 -11.905 1.00 93.75 208 LYS A CA 1
ATOM 1636 C C . LYS A 1 208 ? 1.862 -1.723 -12.358 1.00 93.75 208 LYS A C 1
ATOM 1638 O O . LYS A 1 208 ? 0.647 -1.829 -12.196 1.00 93.75 208 LYS A O 1
ATOM 1643 N N . TYR A 1 209 ? 2.426 -0.637 -12.892 1.00 93.25 209 TYR A N 1
ATOM 1644 C CA . TYR A 1 209 ? 1.670 0.514 -13.395 1.00 93.25 209 TYR A CA 1
ATOM 1645 C C . TYR A 1 209 ? 0.844 0.155 -14.639 1.00 93.25 209 TYR A C 1
ATOM 1647 O O . TYR A 1 209 ? -0.368 0.354 -14.637 1.00 93.25 209 TYR A O 1
ATOM 1655 N N . GLU A 1 210 ? 1.462 -0.463 -15.648 1.00 91.06 210 GLU A N 1
ATOM 1656 C CA . GLU A 1 210 ? 0.792 -0.937 -16.867 1.00 91.06 210 GLU A CA 1
ATOM 1657 C C . GLU A 1 210 ? -0.361 -1.902 -16.544 1.00 91.06 210 GLU A C 1
ATOM 1659 O O . GLU A 1 210 ? -1.468 -1.759 -17.062 1.00 91.06 210 GLU A O 1
ATOM 1664 N N . ARG A 1 211 ? -0.150 -2.838 -15.609 1.00 92.12 211 ARG A N 1
ATOM 1665 C CA . ARG A 1 211 ? -1.196 -3.756 -15.129 1.00 92.12 211 ARG A CA 1
ATOM 1666 C C . ARG A 1 211 ? -2.362 -3.041 -14.440 1.00 92.12 211 ARG A C 1
ATOM 1668 O O . ARG A 1 211 ? -3.492 -3.520 -14.508 1.00 92.12 211 ARG A O 1
ATOM 1675 N N . ARG A 1 212 ? -2.111 -1.910 -13.771 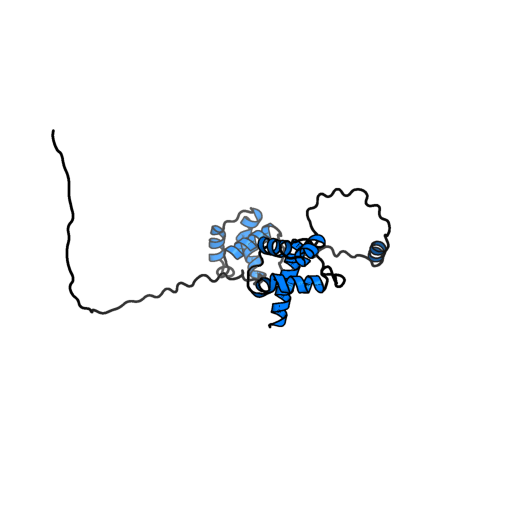1.00 90.44 212 ARG A N 1
ATOM 1676 C CA . ARG A 1 212 ? -3.175 -1.069 -13.205 1.00 90.44 212 ARG A CA 1
ATOM 1677 C C . ARG A 1 212 ? -3.937 -0.348 -14.319 1.00 90.44 212 ARG A C 1
ATOM 1679 O O . ARG A 1 212 ? -5.153 -0.480 -14.384 1.00 90.44 212 ARG A O 1
ATOM 1686 N N . GLN A 1 213 ? -3.227 0.298 -15.246 1.00 89.38 213 GLN A N 1
ATOM 1687 C CA . GLN A 1 213 ? -3.818 0.969 -16.412 1.00 89.38 213 GLN A CA 1
ATOM 1688 C C . GLN A 1 213 ? -4.679 0.023 -17.268 1.00 89.38 213 GLN A C 1
ATOM 1690 O O . GLN A 1 213 ? -5.742 0.414 -17.740 1.00 89.38 213 GLN A O 1
ATOM 1695 N N . LYS A 1 214 ? -4.267 -1.241 -17.437 1.00 86.31 214 LYS A N 1
ATOM 1696 C CA . LYS A 1 214 ? -5.031 -2.263 -18.176 1.00 86.31 214 LYS A CA 1
ATOM 1697 C C . LYS A 1 214 ? -6.336 -2.675 -17.475 1.00 86.31 214 LYS A C 1
ATOM 1699 O O . LYS A 1 214 ? -7.246 -3.140 -18.148 1.00 86.31 214 LYS A O 1
ATOM 1704 N N . ARG A 1 215 ? -6.440 -2.492 -16.151 1.00 86.50 215 ARG A N 1
ATOM 1705 C CA . ARG A 1 215 ? -7.668 -2.718 -15.360 1.00 86.50 215 ARG A CA 1
ATOM 1706 C C . ARG A 1 215 ? -8.569 -1.486 -15.340 1.00 86.50 215 ARG A C 1
ATOM 1708 O O . ARG A 1 215 ? -9.766 -1.616 -15.532 1.00 86.50 215 ARG A O 1
ATOM 1715 N N . GLU A 1 216 ? -7.988 -0.299 -15.180 1.00 86.56 216 GLU A N 1
ATOM 1716 C CA . GLU A 1 216 ? -8.710 0.985 -15.228 1.00 86.56 216 GLU A CA 1
ATOM 1717 C C . GLU A 1 216 ? -9.377 1.248 -16.593 1.00 86.56 216 GLU A C 1
ATOM 1719 O O . GLU A 1 216 ? -10.335 2.003 -16.659 1.00 86.56 216 GLU A O 1
ATOM 1724 N N . LYS A 1 217 ? -8.898 0.606 -17.671 1.00 82.69 217 LYS A N 1
ATOM 1725 C CA . LYS A 1 217 ? -9.484 0.644 -19.027 1.00 82.69 217 LYS A CA 1
ATOM 1726 C C . LYS A 1 217 ? -10.432 -0.525 -19.349 1.00 82.69 217 LYS A C 1
ATOM 1728 O O . LYS A 1 217 ? -10.857 -0.648 -20.495 1.00 82.69 217 LYS A O 1
ATOM 1733 N N . ALA A 1 218 ? -10.682 -1.420 -18.393 1.00 77.06 218 ALA A N 1
ATOM 1734 C CA . ALA A 1 218 ? -11.517 -2.617 -18.560 1.00 77.06 218 ALA A CA 1
ATOM 1735 C C . ALA A 1 218 ? -12.741 -2.637 -17.620 1.00 77.06 218 ALA A C 1
ATOM 1737 O O . ALA A 1 218 ? -13.482 -3.620 -17.613 1.00 77.06 218 ALA A O 1
ATOM 1738 N N . ASN A 1 219 ? -12.922 -1.556 -16.855 1.00 58.94 219 ASN A N 1
ATOM 1739 C CA . ASN A 1 219 ? -14.082 -1.236 -16.026 1.00 58.94 219 ASN A CA 1
ATOM 1740 C C . ASN A 1 219 ? -14.821 -0.032 -16.630 1.00 58.94 219 ASN A C 1
ATOM 1742 O O . ASN A 1 219 ? -16.026 0.090 -16.331 1.00 58.94 219 ASN A O 1
#

Foldseek 3Di:
DDDDDDDDDDDDDDDDDDDDDDDDDDDDDDDDPPPDPPDDPDPDADDPVRLVVLCVQCVVCLVVVDDDLVVLQVSQCPDPSRVPDDSVVSVVSSVVCSVVVPDDPPPDPPDPDPPCDPVNVVCVVPCPDDPPDDPPPPDPCDDDPDPDPVPPDLADPVNVVVLCVQCVVLLEPDPQDLVSLLVSLVVDDVSVVCVVSDPSVVSSVVSVVSSVVVVVVVD

Organism: NCBI:txid46732

pLDDT: mean 71.95, std 21.97, range [27.61, 96.69]

Secondary structure (DSSP, 8-state):
--------------------------------------PPP--PPPPHHHHHHHHHHTHHHHHTT---HHHHHHHHHT-TTTTTS-HHHHHHHHHHHTTSTT--TT-----------HHHHHHHHH---------------PPP----TT-TTSS-HHHHHHHHHHHHHHHTTS---HHHHHHHHHHSSHHHHHHHHS-HHHHHHHHHHHHHHHHHT--

Radius of gyration: 35.3 Å; chains: 1; bounding box: 68×116×67 Å